Protein AF-A0AA48K8E7-F1 (afdb_monomer)

Solvent-accessible surface area (backbone atoms only — not comparable to full-atom values): 10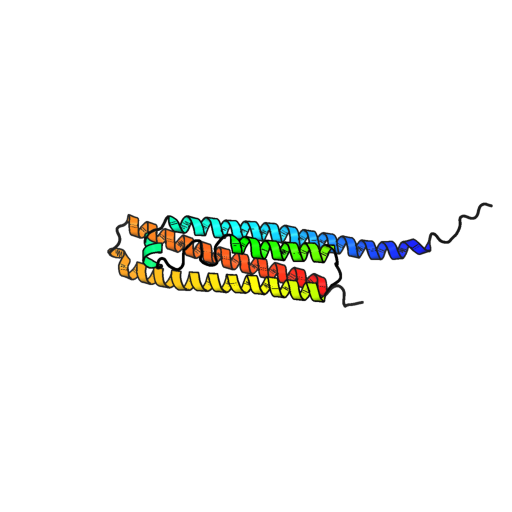452 Å² total; per-residue (Å²): 134,90,79,77,80,77,80,70,75,76,56,59,68,65,55,56,61,52,49,60,51,52,53,53,49,52,54,51,52,49,53,52,52,53,48,49,54,53,50,53,52,52,49,49,55,41,45,56,55,56,60,54,53,70,80,23,60,64,46,48,67,76,66,45,74,87,72,74,42,74,86,38,87,83,26,74,72,50,61,52,52,54,54,52,49,52,49,48,51,52,53,42,46,71,74,48,73,80,49,54,69,56,36,52,51,51,22,52,53,42,39,52,55,22,53,52,38,46,50,51,26,52,53,50,47,59,49,48,53,53,49,49,56,48,44,69,75,44,44,88,78,42,53,73,71,51,44,52,44,37,52,53,41,52,49,54,52,53,50,44,31,51,42,31,50,50,48,25,54,52,32,47,53,48,21,54,55,43,45,55,64,45,68,78,64,79,80,118

Organism: NCBI:txid2927979

Radius of gyration: 25.08 Å; Cα contacts (8 Å, |Δi|>4): 118; chains: 1; bounding box: 49×24×98 Å

Structure (mmCIF, N/CA/C/O backbone):
data_AF-A0AA48K8E7-F1
#
_entry.id   AF-A0AA48K8E7-F1
#
loop_
_atom_site.group_PDB
_atom_site.id
_atom_site.type_symbol
_atom_site.label_atom_id
_atom_site.label_alt_id
_atom_site.label_comp_id
_atom_site.label_asym_id
_atom_site.label_entity_id
_atom_site.label_seq_id
_atom_site.pdbx_PDB_ins_code
_atom_site.Cartn_x
_atom_site.Cartn_y
_atom_site.Cartn_z
_atom_site.occupancy
_atom_site.B_iso_or_equiv
_atom_site.auth_seq_id
_atom_site.auth_comp_id
_atom_site.auth_asym_id
_atom_site.auth_atom_id
_atom_site.pdbx_PDB_model_num
ATOM 1 N N . MET A 1 1 ? 21.424 12.145 -69.633 1.00 37.38 1 MET A N 1
ATOM 2 C CA . MET A 1 1 ? 20.831 11.331 -68.548 1.00 37.38 1 MET A CA 1
ATOM 3 C C . MET A 1 1 ? 21.213 11.952 -67.212 1.00 37.38 1 MET A C 1
ATOM 5 O O . MET A 1 1 ? 22.398 12.126 -66.971 1.00 37.38 1 MET A O 1
ATOM 9 N N . ARG A 1 2 ? 20.238 12.349 -66.384 1.00 42.34 2 ARG A N 1
ATOM 10 C CA . ARG A 1 2 ? 20.476 12.767 -64.991 1.00 42.34 2 ARG A CA 1
ATOM 11 C C . ARG A 1 2 ? 20.508 11.496 -64.132 1.00 42.34 2 ARG A C 1
ATOM 13 O O . ARG A 1 2 ? 19.484 10.835 -64.022 1.00 42.34 2 ARG A O 1
ATOM 20 N N . ILE A 1 3 ? 21.671 11.134 -63.593 1.00 50.34 3 ILE A N 1
ATOM 21 C CA . ILE A 1 3 ? 21.826 10.029 -62.635 1.00 50.34 3 ILE A CA 1
ATOM 22 C C . ILE A 1 3 ? 21.592 10.628 -61.248 1.00 50.34 3 ILE A C 1
ATOM 24 O O . ILE A 1 3 ? 22.333 11.518 -60.831 1.00 50.34 3 ILE A O 1
ATOM 28 N N . ALA A 1 4 ? 20.532 10.201 -60.564 1.00 49.53 4 ALA A N 1
ATOM 29 C CA . ALA A 1 4 ? 20.323 10.560 -59.167 1.00 49.53 4 ALA A CA 1
ATOM 30 C C . ALA A 1 4 ? 21.452 9.931 -58.323 1.00 49.53 4 ALA A C 1
ATOM 32 O O . ALA A 1 4 ? 21.764 8.755 -58.530 1.00 49.53 4 ALA A O 1
ATOM 33 N N . PRO A 1 5 ? 22.101 10.684 -57.418 1.00 44.91 5 PRO A N 1
ATOM 34 C CA . PRO A 1 5 ? 23.220 10.168 -56.645 1.00 44.91 5 PRO A CA 1
ATOM 35 C C . PRO A 1 5 ? 22.754 9.014 -55.745 1.00 44.91 5 PRO A C 1
ATOM 37 O O . PRO A 1 5 ? 21.740 9.099 -55.053 1.00 44.91 5 PRO A O 1
ATOM 40 N N . LEU A 1 6 ? 23.546 7.941 -55.753 1.00 45.53 6 LEU A N 1
ATOM 41 C CA . LEU A 1 6 ? 23.316 6.650 -55.102 1.00 45.53 6 LEU A CA 1
ATOM 42 C C . LEU A 1 6 ? 23.483 6.587 -53.551 1.00 45.53 6 LEU A C 1
ATOM 44 O O . LEU A 1 6 ? 23.221 5.512 -53.015 1.00 45.53 6 LEU A O 1
ATOM 48 N N . PRO A 1 7 ? 23.877 7.626 -52.766 1.00 45.44 7 PRO A N 1
ATOM 49 C CA . PRO A 1 7 ? 24.157 7.420 -51.341 1.00 45.44 7 PRO A CA 1
ATOM 50 C C . PRO A 1 7 ? 22.914 7.420 -50.428 1.00 45.44 7 PRO A C 1
ATOM 52 O O . PRO A 1 7 ? 23.057 7.210 -49.229 1.00 45.44 7 PRO A O 1
ATOM 55 N N . LEU A 1 8 ? 21.692 7.609 -50.947 1.00 48.56 8 LEU A N 1
ATOM 56 C CA . LEU A 1 8 ? 20.472 7.661 -50.119 1.00 48.56 8 LEU A CA 1
ATOM 57 C C . LEU A 1 8 ? 19.804 6.300 -49.838 1.00 48.56 8 LEU A C 1
ATOM 59 O O . LEU A 1 8 ? 18.969 6.216 -48.941 1.00 48.56 8 LEU A O 1
ATOM 63 N N . LEU A 1 9 ? 20.173 5.224 -50.541 1.00 46.03 9 LEU A N 1
ATOM 64 C CA . LEU A 1 9 ? 19.522 3.911 -50.373 1.00 46.03 9 LEU A CA 1
ATOM 65 C C . LEU A 1 9 ? 20.145 3.030 -49.274 1.00 46.03 9 LEU A C 1
ATOM 67 O O . LEU A 1 9 ? 19.544 2.035 -48.882 1.00 46.03 9 LEU A O 1
ATOM 71 N N . LEU A 1 10 ? 21.300 3.418 -48.720 1.00 43.75 10 LEU A N 1
ATOM 72 C CA . LEU A 1 10 ? 21.952 2.710 -47.606 1.00 43.75 10 LEU A CA 1
ATOM 73 C C . LEU A 1 10 ? 21.510 3.202 -46.212 1.00 43.75 10 LEU A C 1
ATOM 75 O O . LEU A 1 10 ? 21.869 2.591 -45.211 1.00 43.75 10 LEU A O 1
ATOM 79 N N . ALA A 1 11 ? 20.705 4.268 -46.126 1.00 50.12 11 ALA A N 1
ATOM 80 C CA . ALA A 1 11 ? 20.224 4.818 -44.852 1.00 50.12 11 ALA A CA 1
ATOM 81 C C . ALA A 1 11 ? 18.938 4.145 -44.319 1.00 50.12 11 ALA A C 1
ATOM 83 O O . ALA A 1 11 ? 18.609 4.281 -43.143 1.00 50.12 11 ALA A O 1
ATOM 84 N N . LEU A 1 12 ? 18.204 3.402 -45.155 1.00 43.69 12 LEU A N 1
ATOM 85 C CA . LEU A 1 12 ? 16.889 2.838 -44.812 1.00 43.69 12 LEU A CA 1
ATOM 86 C C . LEU A 1 12 ? 16.891 1.693 -43.767 1.00 43.69 12 LEU A C 1
ATOM 88 O O . LEU A 1 12 ? 15.965 1.672 -42.955 1.00 43.69 12 LEU A O 1
ATOM 92 N N . PRO A 1 13 ? 17.888 0.784 -43.689 1.00 45.41 13 PRO A N 1
ATOM 93 C CA . PRO A 1 13 ? 17.861 -0.304 -42.700 1.00 45.41 13 PRO A CA 1
ATOM 94 C C . PRO A 1 13 ? 18.169 0.156 -41.265 1.00 45.41 13 PRO A C 1
ATOM 96 O O . PRO A 1 13 ? 17.613 -0.373 -40.305 1.00 45.41 13 PRO A O 1
ATOM 99 N N . LEU A 1 14 ? 19.032 1.166 -41.101 1.00 42.88 14 LEU A N 1
ATOM 100 C CA . LEU A 1 14 ? 19.452 1.656 -39.780 1.00 42.88 14 LEU A CA 1
ATOM 101 C C . LEU A 1 14 ? 18.338 2.446 -39.074 1.00 42.88 14 LEU A C 1
ATOM 103 O O . LEU A 1 14 ? 18.201 2.373 -37.853 1.00 42.88 14 LEU A O 1
ATOM 107 N N . VAL A 1 15 ? 17.488 3.137 -39.841 1.00 49.00 15 VAL A N 1
ATOM 108 C CA . VAL A 1 15 ? 16.333 3.875 -39.303 1.00 49.00 15 VAL A CA 1
ATOM 109 C C . VAL A 1 15 ? 15.239 2.920 -38.801 1.00 49.00 15 VAL A C 1
ATOM 111 O O . VAL A 1 15 ? 14.588 3.209 -37.795 1.00 49.00 15 VAL A O 1
ATOM 114 N N . GLN A 1 16 ? 15.067 1.753 -39.434 1.00 47.78 16 GLN A N 1
ATOM 115 C CA . GLN A 1 16 ? 14.055 0.767 -39.029 1.00 47.78 16 GLN A CA 1
ATOM 116 C C . GLN A 1 16 ? 14.422 0.026 -37.730 1.00 47.78 16 GLN A C 1
ATOM 118 O O . GLN A 1 16 ? 13.538 -0.231 -36.911 1.00 47.78 16 GLN A O 1
ATOM 123 N N . CYS A 1 17 ? 15.710 -0.231 -37.474 1.00 49.31 17 CYS A N 1
ATOM 124 C CA . CYS A 1 17 ? 16.157 -0.802 -36.196 1.00 49.31 17 CYS A CA 1
ATOM 125 C C . CYS A 1 17 ? 15.980 0.173 -35.016 1.00 49.31 17 CYS A C 1
ATOM 127 O O . CYS A 1 17 ? 15.581 -0.248 -33.929 1.00 49.31 17 CYS A O 1
ATOM 129 N N . GLY A 1 18 ? 16.203 1.477 -35.228 1.00 52.78 18 GLY A N 1
ATOM 130 C CA . GLY A 1 18 ? 15.987 2.504 -34.199 1.00 52.78 18 GLY A CA 1
ATOM 131 C C 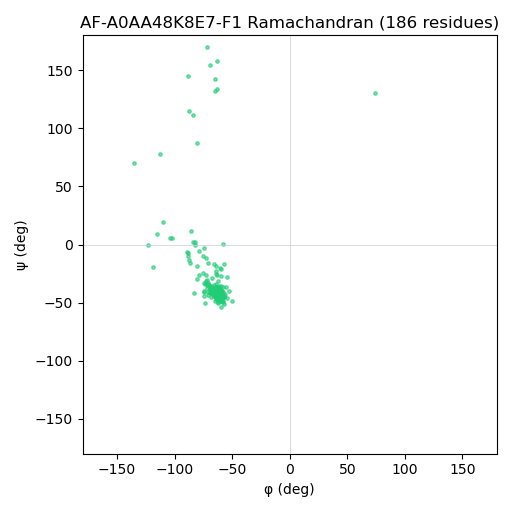. GLY A 1 18 ? 14.510 2.708 -33.834 1.00 52.78 18 GLY A C 1
ATOM 132 O O . GLY A 1 18 ? 14.179 2.871 -32.658 1.00 52.78 18 GLY A O 1
ATOM 133 N N . HIS A 1 19 ? 13.604 2.621 -34.816 1.00 60.88 19 HIS A N 1
ATOM 134 C CA . HIS A 1 19 ? 12.161 2.799 -34.602 1.00 60.88 19 HIS A CA 1
ATOM 135 C C . HIS A 1 19 ? 11.559 1.728 -33.678 1.00 60.88 19 HIS A C 1
ATOM 137 O O . HIS A 1 19 ? 10.808 2.052 -32.759 1.00 60.88 19 HIS A O 1
ATOM 143 N N . GLY A 1 20 ? 11.948 0.459 -33.854 1.00 63.66 20 GLY A N 1
ATOM 144 C CA . GLY A 1 20 ? 11.453 -0.633 -33.011 1.00 63.66 20 GLY A CA 1
ATOM 145 C C . GLY A 1 20 ? 11.928 -0.546 -31.556 1.00 63.66 20 GLY A C 1
ATOM 146 O O . GLY A 1 20 ? 11.244 -1.010 -30.645 1.00 63.66 20 GLY A O 1
ATOM 147 N N . VAL A 1 21 ? 13.099 0.043 -31.296 1.00 63.50 21 VAL A N 1
ATOM 148 C CA . VAL A 1 21 ? 13.579 0.295 -29.924 1.00 63.50 21 VAL A CA 1
ATOM 149 C C . VAL A 1 21 ? 12.821 1.467 -29.297 1.00 63.50 21 VAL A C 1
ATOM 151 O O . VAL A 1 21 ? 12.346 1.342 -28.169 1.00 63.50 21 VAL A O 1
ATOM 154 N N . ALA A 1 22 ? 12.626 2.557 -30.043 1.00 66.81 22 ALA A N 1
ATOM 155 C CA . ALA A 1 22 ? 11.895 3.731 -29.570 1.00 66.81 22 ALA A CA 1
ATOM 156 C C . ALA A 1 22 ? 10.432 3.415 -29.204 1.00 66.81 22 ALA A C 1
ATOM 158 O O . ALA A 1 22 ? 9.979 3.795 -28.126 1.00 66.81 22 ALA A O 1
ATOM 159 N N . GLU A 1 23 ? 9.708 2.661 -30.038 1.00 75.62 23 GLU A N 1
ATOM 160 C CA . GLU A 1 23 ? 8.311 2.279 -29.776 1.00 75.62 23 GLU A CA 1
ATOM 161 C C . GLU A 1 23 ? 8.177 1.363 -28.547 1.00 75.62 23 GLU A C 1
ATOM 163 O O . GLU A 1 23 ? 7.295 1.548 -27.705 1.00 75.62 23 GLU A O 1
ATOM 168 N N . ARG A 1 24 ? 9.093 0.396 -28.393 1.00 68.75 24 ARG A N 1
ATOM 169 C CA . ARG A 1 24 ? 9.124 -0.488 -27.215 1.00 68.75 24 ARG A CA 1
ATOM 170 C C . ARG A 1 24 ? 9.391 0.293 -25.930 1.00 68.75 24 ARG A C 1
ATOM 172 O O . ARG A 1 24 ? 8.739 0.024 -24.922 1.00 68.75 24 ARG A O 1
ATOM 179 N N . ASN A 1 25 ? 10.292 1.273 -25.976 1.00 66.56 25 ASN A N 1
ATOM 180 C CA . ASN A 1 25 ? 10.593 2.136 -24.835 1.00 66.56 25 ASN A CA 1
ATOM 181 C C . ASN A 1 25 ? 9.418 3.062 -24.503 1.00 66.56 25 ASN A C 1
ATOM 183 O O . ASN A 1 25 ? 9.075 3.204 -23.333 1.00 66.56 25 ASN A O 1
ATOM 187 N N . ALA A 1 26 ? 8.756 3.633 -25.513 1.00 74.12 26 ALA A N 1
ATOM 188 C CA . ALA A 1 26 ? 7.555 4.443 -25.321 1.00 74.12 26 ALA A CA 1
ATOM 189 C C . ALA A 1 26 ? 6.441 3.637 -24.633 1.00 74.12 26 ALA A C 1
ATOM 191 O O . ALA A 1 26 ? 5.895 4.075 -23.622 1.00 74.12 26 ALA A O 1
ATOM 192 N N . ARG A 1 27 ? 6.185 2.402 -25.090 1.00 77.75 27 ARG A N 1
ATOM 193 C CA . ARG A 1 27 ? 5.209 1.504 -24.454 1.00 77.75 27 ARG A CA 1
ATOM 194 C C . ARG A 1 27 ? 5.599 1.136 -23.018 1.00 77.75 27 ARG A C 1
ATOM 196 O O . ARG A 1 27 ? 4.729 1.079 -22.153 1.00 77.75 27 ARG A O 1
ATOM 203 N N . ALA A 1 28 ? 6.878 0.875 -22.754 1.00 69.75 28 ALA A N 1
ATOM 204 C CA . ALA A 1 28 ? 7.367 0.595 -21.404 1.00 69.75 28 ALA A CA 1
ATOM 205 C C . ALA A 1 28 ? 7.172 1.795 -20.462 1.00 69.75 28 ALA A C 1
ATOM 207 O O . ALA A 1 28 ? 6.696 1.630 -19.339 1.00 69.75 28 ALA A O 1
ATOM 208 N N . LEU A 1 29 ? 7.479 3.006 -20.935 1.00 73.12 29 LEU A N 1
ATOM 209 C CA . LEU A 1 29 ? 7.259 4.249 -20.196 1.00 73.12 29 LEU A CA 1
ATOM 210 C C . LEU A 1 29 ? 5.774 4.471 -19.891 1.00 73.12 29 LEU A C 1
ATOM 212 O O . LEU A 1 29 ? 5.434 4.818 -18.761 1.00 73.12 29 LEU A O 1
ATOM 216 N N . ASP A 1 30 ? 4.888 4.221 -20.853 1.00 83.50 30 ASP A N 1
ATOM 217 C CA . ASP A 1 30 ? 3.443 4.345 -20.643 1.00 83.50 30 ASP A CA 1
ATOM 218 C C . ASP A 1 30 ? 2.919 3.335 -19.619 1.00 83.50 30 ASP A C 1
ATOM 220 O O . ASP A 1 30 ? 2.147 3.704 -18.736 1.00 83.50 30 ASP A O 1
ATOM 224 N N . GLN A 1 31 ? 3.405 2.091 -19.642 1.00 76.25 31 GLN A N 1
ATOM 225 C CA . GLN A 1 31 ? 3.050 1.093 -18.627 1.00 76.25 31 GLN A CA 1
ATOM 226 C C . GLN A 1 31 ? 3.490 1.504 -17.214 1.00 76.25 31 GLN A C 1
ATOM 228 O O . GLN A 1 31 ? 2.746 1.283 -16.256 1.00 76.25 31 GLN A O 1
ATOM 233 N N . ILE A 1 32 ? 4.674 2.109 -17.069 1.00 71.88 32 ILE A N 1
ATOM 234 C CA . ILE A 1 32 ? 5.158 2.608 -15.772 1.00 71.88 32 ILE A CA 1
ATOM 235 C C . ILE A 1 32 ? 4.323 3.816 -15.316 1.00 71.88 32 ILE A C 1
ATOM 237 O O . ILE A 1 32 ? 3.980 3.901 -14.139 1.00 71.88 32 ILE A O 1
ATOM 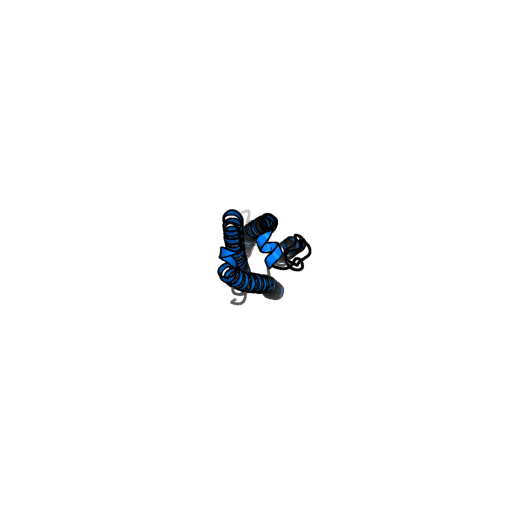241 N N . ARG A 1 33 ? 3.922 4.712 -16.229 1.00 79.81 33 ARG A N 1
ATOM 242 C CA . ARG A 1 33 ? 3.027 5.846 -15.919 1.00 79.81 33 ARG A CA 1
ATOM 243 C C . ARG A 1 33 ? 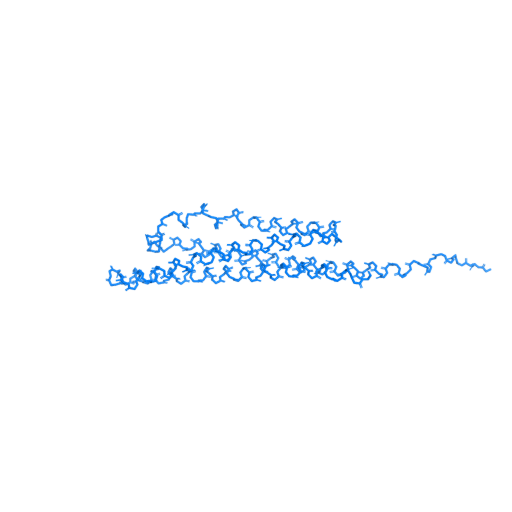1.646 5.390 -15.453 1.00 79.81 33 ARG A C 1
ATOM 245 O O . ARG A 1 33 ? 1.165 5.885 -14.438 1.00 79.81 33 ARG A O 1
ATOM 252 N N . THR A 1 34 ? 1.023 4.439 -16.153 1.00 83.12 34 THR A N 1
ATOM 253 C CA . THR A 1 34 ? -0.259 3.849 -15.731 1.00 83.12 34 THR A CA 1
ATOM 254 C C . THR A 1 34 ? -0.139 3.244 -14.336 1.00 83.12 34 THR A C 1
ATOM 256 O O . THR A 1 34 ? -0.974 3.499 -13.474 1.00 83.12 34 THR A O 1
ATOM 259 N N . LEU A 1 35 ? 0.944 2.510 -14.078 1.00 72.44 35 LEU A N 1
ATOM 260 C CA . LEU A 1 35 ? 1.166 1.874 -12.787 1.00 72.44 35 LEU A CA 1
ATOM 261 C C . LEU A 1 35 ? 1.427 2.877 -11.659 1.00 72.44 35 LEU A C 1
ATOM 263 O O . LEU A 1 35 ? 0.963 2.664 -10.544 1.00 72.44 35 LEU A O 1
ATOM 267 N N . ARG A 1 36 ? 2.114 3.991 -11.940 1.00 79.44 36 ARG A N 1
ATOM 268 C CA . ARG A 1 36 ? 2.232 5.106 -10.993 1.00 79.44 36 ARG A CA 1
ATOM 269 C C . ARG A 1 36 ? 0.851 5.635 -10.606 1.00 79.44 36 ARG A C 1
ATOM 271 O O . ARG A 1 36 ? 0.573 5.771 -9.422 1.00 79.44 36 ARG A O 1
ATOM 278 N N . ALA A 1 37 ? -0.020 5.895 -11.582 1.00 79.69 37 ALA A N 1
ATOM 279 C CA . ALA A 1 37 ? -1.372 6.383 -11.309 1.00 79.69 37 ALA A CA 1
ATOM 280 C C . ALA A 1 37 ? -2.188 5.385 -10.462 1.00 79.69 37 ALA A C 1
ATOM 282 O O . ALA A 1 37 ? -2.858 5.781 -9.511 1.00 79.69 37 ALA A O 1
ATOM 283 N N . GLU A 1 38 ? -2.083 4.089 -10.763 1.00 80.00 38 GLU A N 1
ATOM 284 C CA . GLU A 1 38 ? -2.719 3.015 -9.992 1.00 80.00 38 GLU A CA 1
ATOM 285 C C . GLU A 1 38 ? -2.194 2.911 -8.551 1.00 80.00 38 GLU A C 1
ATOM 287 O O . GLU A 1 38 ? -2.978 2.733 -7.615 1.00 80.00 38 GLU A O 1
ATOM 292 N N . LEU A 1 39 ? -0.874 3.014 -8.362 1.00 73.50 39 LEU A N 1
ATOM 293 C CA . LEU A 1 39 ? -0.242 3.005 -7.042 1.00 73.50 39 LEU A CA 1
ATOM 294 C C . LEU A 1 39 ? -0.647 4.240 -6.234 1.00 73.50 39 LEU A C 1
ATOM 296 O O . LEU A 1 39 ? -1.002 4.103 -5.066 1.00 73.50 39 LEU A O 1
ATOM 300 N N . HIS A 1 40 ? -0.663 5.420 -6.854 1.00 77.88 40 HIS A N 1
ATOM 301 C CA . HIS A 1 40 ? -1.095 6.663 -6.214 1.00 77.88 40 HIS A CA 1
ATOM 302 C C . HIS A 1 40 ? -2.551 6.595 -5.742 1.00 77.88 40 HIS A C 1
ATOM 304 O O . HIS A 1 40 ? -2.845 6.939 -4.599 1.00 77.88 40 HIS A O 1
ATOM 310 N N . ALA A 1 41 ? -3.454 6.082 -6.585 1.00 79.19 41 ALA A N 1
ATOM 311 C CA . ALA A 1 41 ? -4.854 5.874 -6.215 1.00 79.19 41 ALA A CA 1
ATOM 312 C C . ALA A 1 41 ? -4.993 4.899 -5.032 1.00 79.19 41 ALA A C 1
ATOM 314 O O . ALA A 1 41 ? -5.632 5.225 -4.039 1.00 79.19 41 ALA A O 1
ATOM 315 N N . THR A 1 42 ? -4.313 3.748 -5.093 1.00 72.25 42 THR A N 1
ATOM 316 C CA . THR A 1 42 ? -4.348 2.734 -4.021 1.00 72.25 42 THR A CA 1
ATOM 317 C C . THR A 1 42 ? -3.812 3.286 -2.692 1.00 72.25 42 THR A C 1
ATOM 319 O O . THR A 1 42 ? -4.326 2.969 -1.623 1.00 72.25 42 THR A O 1
ATOM 322 N N . ASN A 1 43 ? -2.776 4.126 -2.746 1.00 69.81 43 ASN A N 1
ATOM 323 C CA . ASN A 1 43 ? -2.184 4.757 -1.568 1.00 69.81 43 ASN A CA 1
ATOM 324 C C . ASN A 1 43 ? -3.099 5.821 -0.946 1.00 69.81 43 ASN A C 1
ATOM 326 O O . ASN A 1 43 ? -3.218 5.896 0.275 1.00 69.81 43 ASN A O 1
ATOM 330 N N . ARG A 1 44 ? -3.763 6.631 -1.781 1.00 75.56 44 ARG A N 1
ATOM 331 C CA . ARG A 1 44 ? -4.780 7.581 -1.317 1.00 75.56 44 ARG A CA 1
ATOM 332 C C . ARG A 1 44 ? -5.922 6.848 -0.620 1.00 75.56 44 ARG A C 1
ATOM 334 O O . ARG A 1 44 ? -6.251 7.212 0.499 1.00 75.56 44 ARG A O 1
ATOM 341 N N . ASP A 1 45 ? -6.426 5.769 -1.215 1.00 76.19 45 ASP A N 1
ATOM 342 C CA . ASP A 1 45 ? -7.472 4.943 -0.605 1.00 76.19 45 ASP A CA 1
ATOM 343 C C . ASP A 1 45 ? -7.037 4.371 0.758 1.00 76.19 45 ASP A C 1
ATOM 345 O O . ASP A 1 45 ? -7.834 4.330 1.696 1.00 76.19 45 ASP A O 1
ATOM 349 N N . ALA A 1 46 ? -5.774 3.943 0.894 1.00 67.38 46 ALA A N 1
ATOM 350 C CA . ALA A 1 46 ? -5.222 3.473 2.168 1.00 67.38 46 ALA A CA 1
ATOM 351 C C . ALA A 1 46 ? -5.196 4.589 3.225 1.00 67.38 46 ALA A C 1
ATOM 353 O O . ALA A 1 46 ? -5.560 4.363 4.380 1.00 67.38 46 ALA A O 1
ATOM 354 N N . PHE A 1 47 ? -4.769 5.789 2.824 1.00 69.81 47 PHE A N 1
ATOM 355 C CA . PHE A 1 47 ? -4.666 6.950 3.702 1.00 69.81 47 PHE A CA 1
ATOM 356 C C . PHE A 1 47 ? -6.037 7.468 4.137 1.00 69.81 47 PHE A C 1
ATOM 358 O O . PHE A 1 47 ? -6.238 7.679 5.328 1.00 69.81 47 PHE A O 1
ATOM 365 N N . ASP A 1 48 ? -6.993 7.590 3.214 1.00 75.00 48 ASP A N 1
ATOM 366 C CA . ASP A 1 48 ? -8.355 8.049 3.508 1.00 75.00 48 ASP A CA 1
ATOM 367 C C . ASP A 1 48 ? -9.040 7.116 4.528 1.00 75.00 48 ASP A C 1
ATOM 369 O O . ASP A 1 48 ? -9.669 7.562 5.492 1.00 75.00 48 ASP A O 1
ATOM 373 N N . ARG A 1 49 ? -8.845 5.797 4.395 1.00 72.38 49 ARG A N 1
ATOM 374 C CA . ARG A 1 49 ? -9.333 4.816 5.383 1.00 72.38 49 ARG A CA 1
ATOM 375 C C . ARG A 1 49 ? -8.619 4.937 6.724 1.00 72.38 49 ARG A C 1
ATOM 377 O O . ARG A 1 49 ? -9.259 4.842 7.768 1.00 72.38 49 ARG A O 1
ATOM 384 N N . PHE A 1 50 ? -7.309 5.173 6.709 1.00 68.81 50 PHE A N 1
ATOM 385 C CA . PHE A 1 50 ? -6.544 5.396 7.931 1.00 68.81 50 PHE A CA 1
ATOM 386 C C . PHE A 1 50 ? -6.986 6.674 8.655 1.00 68.81 50 PHE A C 1
ATOM 388 O O . PHE A 1 50 ? -7.108 6.667 9.876 1.00 68.81 50 PHE A O 1
ATOM 395 N N . THR A 1 51 ? -7.293 7.757 7.938 1.00 68.62 51 THR A N 1
ATOM 396 C CA . THR A 1 51 ? -7.834 8.976 8.556 1.00 68.62 51 THR A CA 1
ATOM 397 C C . THR A 1 51 ? -9.201 8.740 9.192 1.00 68.62 51 THR A C 1
ATOM 399 O O . THR A 1 51 ? -9.452 9.263 10.275 1.00 68.62 51 THR A O 1
ATOM 402 N N . ASN A 1 52 ? -10.028 7.868 8.607 1.00 69.88 52 ASN A N 1
ATOM 403 C CA . ASN A 1 52 ? -11.324 7.486 9.176 1.00 69.88 52 ASN A CA 1
ATOM 404 C C . ASN A 1 52 ? -11.194 6.611 10.439 1.00 69.88 52 ASN A C 1
ATOM 406 O O . ASN A 1 52 ? -12.143 6.520 11.214 1.00 69.88 52 ASN A O 1
ATOM 410 N N . LEU A 1 53 ? -10.024 6.013 10.728 1.00 69.81 53 LEU A N 1
ATOM 411 C CA . LEU A 1 53 ? -9.805 5.318 12.010 1.00 69.81 53 LEU A CA 1
ATOM 412 C C . LEU A 1 53 ? -9.947 6.255 13.221 1.00 69.81 53 LEU A C 1
ATOM 414 O O . LEU A 1 53 ? -10.166 5.785 14.340 1.00 69.81 53 LEU A O 1
ATOM 418 N N . GLN A 1 54 ? -9.829 7.573 13.020 1.00 68.44 54 GLN A N 1
ATOM 419 C CA . GLN A 1 54 ? -10.025 8.563 14.079 1.00 68.44 54 GLN A CA 1
ATOM 420 C C . GLN A 1 54 ? -11.459 8.576 14.629 1.00 68.44 54 GLN A C 1
ATOM 422 O O . GLN A 1 54 ? -11.641 8.944 15.792 1.00 68.44 54 GLN A O 1
ATOM 427 N N . ASP A 1 55 ? -12.437 8.100 13.851 1.00 77.50 55 ASP A N 1
ATOM 428 C CA . ASP A 1 55 ? -13.858 8.065 14.216 1.00 77.50 55 ASP A CA 1
ATOM 429 C C . ASP A 1 55 ? -14.222 6.901 15.160 1.00 77.50 55 ASP A C 1
ATOM 431 O O . ASP A 1 55 ? -15.345 6.837 15.666 1.00 77.50 55 ASP A O 1
ATOM 435 N N . TYR A 1 56 ? -13.272 6.002 15.451 1.00 80.38 56 TYR A N 1
ATOM 436 C CA . TYR A 1 56 ? -13.464 4.831 16.317 1.00 80.38 56 TYR A CA 1
ATOM 437 C C . TYR A 1 56 ? -12.640 4.964 17.614 1.00 80.38 56 TYR A C 1
ATOM 439 O O . TYR A 1 56 ? -11.564 4.363 17.754 1.00 80.38 56 TYR A O 1
ATOM 447 N N . PRO A 1 57 ? -13.102 5.763 18.597 1.00 78.06 57 PRO A N 1
ATOM 448 C CA . PRO A 1 57 ? -12.346 6.047 19.818 1.00 78.06 57 PRO A CA 1
ATOM 449 C C . PRO A 1 57 ? -12.086 4.798 20.671 1.00 78.06 57 PRO A C 1
ATOM 451 O O . PRO A 1 57 ? -11.093 4.752 21.400 1.00 78.06 57 PRO A O 1
ATOM 454 N N . GLU A 1 58 ? -12.938 3.776 20.572 1.00 78.12 58 GLU A N 1
ATOM 455 C CA . GLU A 1 58 ? -12.762 2.491 21.247 1.00 78.12 58 GLU A CA 1
ATOM 456 C C . GLU A 1 58 ? -11.517 1.748 20.749 1.00 78.12 58 GLU A C 1
ATOM 458 O O . GLU A 1 58 ? -10.734 1.261 21.568 1.00 78.12 58 GLU A O 1
ATOM 463 N N . ILE A 1 59 ? -11.280 1.751 19.430 1.00 72.06 59 ILE A N 1
ATOM 464 C CA . ILE A 1 59 ? -10.057 1.203 18.839 1.00 72.06 59 ILE A CA 1
ATOM 465 C C . ILE A 1 59 ? -8.861 1.994 19.343 1.00 72.06 59 ILE A C 1
ATOM 467 O O . ILE A 1 59 ? -7.937 1.385 1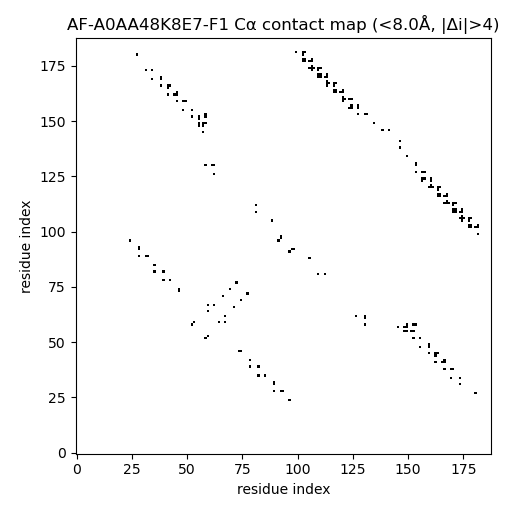9.858 1.00 72.06 59 ILE A O 1
ATOM 471 N N . ARG A 1 60 ? -8.882 3.335 19.289 1.00 71.38 60 ARG A N 1
ATOM 472 C CA . ARG A 1 60 ? -7.755 4.173 19.753 1.00 71.38 60 ARG A CA 1
ATOM 473 C C . ARG A 1 60 ? -7.393 3.929 21.216 1.00 71.38 60 ARG A C 1
ATOM 475 O O . ARG A 1 60 ? -6.211 3.873 21.552 1.00 71.38 60 ARG A O 1
ATOM 482 N N . ARG A 1 61 ? -8.399 3.778 22.083 1.00 72.00 61 ARG A N 1
ATOM 483 C CA . ARG A 1 61 ? -8.194 3.486 23.508 1.00 72.00 61 ARG A CA 1
ATOM 484 C C . ARG A 1 61 ? -7.535 2.119 23.706 1.00 72.00 61 ARG A C 1
ATOM 486 O O . ARG A 1 61 ? -6.642 2.010 24.538 1.00 72.00 61 ARG A O 1
ATOM 493 N N . ALA A 1 62 ? -7.938 1.115 22.931 1.00 67.31 62 ALA A N 1
ATOM 494 C CA . ALA A 1 62 ? -7.359 -0.225 22.985 1.00 67.31 62 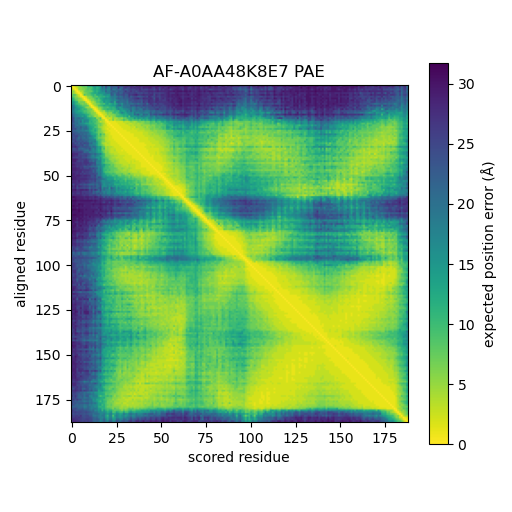ALA A CA 1
ATOM 495 C C . ALA A 1 62 ? -6.006 -0.343 22.238 1.00 67.31 62 ALA A C 1
ATOM 497 O O . ALA A 1 62 ? -5.174 -1.168 22.603 1.00 67.31 62 ALA A O 1
ATOM 498 N N . PHE A 1 63 ? -5.751 0.502 21.229 1.00 63.53 63 PHE A N 1
ATOM 499 C CA . PHE A 1 63 ? -4.527 0.522 20.410 1.00 63.53 63 PHE A CA 1
ATOM 500 C C . PHE A 1 63 ? -3.311 1.127 21.126 1.00 63.53 63 PHE A C 1
ATOM 502 O O . PHE A 1 63 ? -2.176 0.847 20.737 1.00 63.53 63 PHE A O 1
ATOM 509 N N . GLY A 1 64 ? -3.534 1.987 22.125 1.00 56.81 64 GLY A N 1
ATOM 510 C CA . GLY A 1 64 ? -2.500 2.868 22.669 1.00 56.81 64 GLY A CA 1
ATOM 511 C C . GLY A 1 64 ? -2.187 4.023 21.708 1.00 56.81 64 GLY A C 1
ATOM 512 O O . GLY A 1 64 ? -1.966 3.836 20.510 1.00 56.81 64 GLY A O 1
ATOM 513 N N . THR A 1 65 ? -2.178 5.249 22.230 1.00 50.91 65 THR A N 1
ATOM 514 C CA . THR A 1 65 ? -2.091 6.504 21.459 1.00 50.91 65 THR A CA 1
ATOM 515 C C . THR A 1 65 ? -0.832 6.650 20.600 1.00 50.91 65 THR A C 1
ATOM 517 O O . THR A 1 65 ? -0.860 7.387 19.625 1.00 50.91 65 THR A O 1
ATOM 520 N N . GLU A 1 66 ? 0.246 5.928 20.902 1.00 45.78 66 GLU A N 1
ATOM 521 C CA . GLU A 1 66 ? 1.570 6.147 20.297 1.00 45.78 66 GLU A CA 1
ATOM 522 C C . GLU A 1 66 ? 1.730 5.642 18.854 1.00 45.78 66 GLU A C 1
ATOM 524 O O . GLU A 1 66 ? 2.751 5.910 18.229 1.00 45.78 66 GLU A O 1
ATOM 529 N N . SER A 1 67 ? 0.773 4.884 18.306 1.00 48.88 67 SER A N 1
ATOM 530 C CA . SER A 1 67 ? 0.996 4.172 17.035 1.00 48.88 67 SER A CA 1
ATOM 531 C C . SER A 1 67 ? 0.015 4.463 15.901 1.00 48.88 67 SER A C 1
ATOM 533 O O . SER A 1 67 ? 0.171 3.919 14.809 1.00 48.88 67 SER A O 1
ATOM 535 N N . LEU A 1 68 ? -0.964 5.331 16.157 1.00 48.97 68 LEU A N 1
ATOM 536 C CA . LEU A 1 68 ? -1.905 5.850 15.161 1.00 48.97 68 LEU A CA 1
ATOM 537 C C . LEU A 1 68 ? -1.741 7.361 14.948 1.00 48.97 68 LEU A C 1
ATOM 539 O O . LEU A 1 68 ? -2.574 7.981 14.291 1.00 48.97 68 LEU A O 1
ATOM 543 N N . ASP A 1 69 ? -0.693 7.965 15.516 1.00 48.62 69 ASP A N 1
ATOM 544 C CA . ASP A 1 69 ? -0.456 9.391 15.341 1.00 48.62 69 ASP A CA 1
ATOM 545 C C . ASP A 1 69 ? -0.153 9.697 13.863 1.00 48.62 69 ASP A C 1
ATOM 547 O O . ASP A 1 69 ? 0.561 8.935 13.204 1.00 48.62 69 ASP A O 1
ATOM 551 N N . PRO A 1 70 ? -0.621 10.828 13.315 1.00 41.66 70 PRO A N 1
ATOM 552 C CA . PRO A 1 70 ? -0.318 11.232 11.938 1.00 41.66 70 PRO A CA 1
ATOM 553 C C . PRO A 1 70 ? 1.189 11.354 11.630 1.00 41.66 70 PRO A C 1
ATOM 555 O O . PRO A 1 70 ? 1.576 11.396 10.464 1.00 41.66 70 PRO A O 1
ATOM 558 N N . GLY A 1 71 ? 2.034 11.425 12.670 1.00 39.81 71 GLY A N 1
ATOM 559 C CA . GLY A 1 71 ? 3.499 11.434 12.588 1.00 39.81 71 GLY A CA 1
ATOM 560 C C . GLY A 1 71 ? 4.167 10.050 12.598 1.00 39.81 71 GLY A C 1
ATOM 561 O O . GLY A 1 71 ? 5.373 9.958 12.374 1.00 39.81 71 GLY A O 1
ATOM 562 N N . THR A 1 72 ? 3.416 8.967 12.830 1.00 52.81 72 THR A N 1
ATOM 563 C CA . THR A 1 72 ? 3.895 7.591 12.604 1.00 52.81 72 THR A CA 1
ATOM 564 C C . THR A 1 72 ? 4.034 7.362 11.082 1.00 52.81 72 THR A C 1
ATOM 566 O O . THR A 1 72 ? 3.344 8.026 10.311 1.00 52.81 72 THR A O 1
ATOM 569 N N . PRO A 1 73 ? 4.897 6.447 10.592 1.00 49.62 73 PRO A N 1
ATOM 570 C CA . PRO A 1 73 ? 5.344 6.363 9.187 1.00 49.62 73 PRO A CA 1
ATOM 571 C C . PRO A 1 73 ? 4.282 6.197 8.081 1.00 49.62 73 PRO A C 1
ATOM 573 O O . PRO A 1 73 ? 4.639 6.100 6.913 1.00 49.62 73 PRO A O 1
ATOM 576 N N . LEU A 1 74 ? 2.998 6.143 8.429 1.00 52.06 74 LEU A N 1
ATOM 577 C CA . LEU A 1 74 ? 1.852 6.112 7.520 1.00 52.06 74 LEU A CA 1
ATOM 578 C C . LEU A 1 74 ? 1.419 7.522 7.052 1.00 52.06 74 LEU A C 1
ATOM 580 O O . LEU A 1 74 ? 0.435 7.652 6.329 1.00 52.06 74 LEU A O 1
ATOM 584 N N . GLY A 1 75 ? 2.131 8.577 7.466 1.00 50.19 75 GLY A N 1
ATOM 585 C CA . GLY A 1 75 ? 1.844 9.967 7.109 1.00 50.19 75 GLY A CA 1
ATOM 586 C C . GLY A 1 75 ? 2.153 10.360 5.646 1.00 50.19 75 GLY A C 1
ATOM 587 O O . GLY A 1 75 ? 2.835 9.631 4.918 1.00 50.19 75 GLY A O 1
ATOM 588 N N . PRO A 1 76 ? 1.708 11.559 5.212 1.00 50.88 76 PRO A N 1
ATOM 589 C CA . PRO A 1 76 ? 1.807 12.054 3.828 1.00 50.88 76 PRO A CA 1
ATOM 590 C C . PRO A 1 76 ? 3.232 12.053 3.238 1.00 50.88 76 PRO A C 1
ATOM 592 O O . PRO A 1 76 ? 3.402 11.842 2.039 1.00 50.88 76 PRO A O 1
ATOM 595 N N . HIS A 1 77 ? 4.269 12.173 4.072 1.00 52.47 77 HIS A N 1
ATOM 596 C CA . HIS A 1 77 ? 5.677 12.113 3.650 1.00 52.47 77 HIS A CA 1
ATOM 597 C C . HIS A 1 77 ? 6.078 10.786 2.979 1.00 52.47 77 HIS A C 1
ATOM 599 O O . HIS A 1 77 ? 6.990 10.750 2.149 1.00 52.47 77 HIS A O 1
ATOM 605 N N . PHE A 1 78 ? 5.401 9.680 3.301 1.00 56.00 78 PHE A N 1
ATOM 606 C CA . PHE A 1 78 ? 5.697 8.392 2.674 1.00 56.00 78 PHE A CA 1
ATOM 607 C C . PHE A 1 78 ? 5.055 8.264 1.286 1.00 56.00 78 PHE A C 1
ATOM 609 O O . PHE A 1 78 ? 5.635 7.622 0.407 1.00 56.00 78 PHE A O 1
ATOM 616 N N . GLN A 1 79 ? 3.912 8.930 1.051 1.00 57.72 79 GLN A N 1
ATOM 617 C CA . GLN A 1 79 ? 3.296 9.009 -0.280 1.00 57.72 79 GLN A CA 1
ATOM 618 C C . GLN A 1 79 ? 4.233 9.703 -1.269 1.00 57.72 79 GLN A C 1
ATOM 620 O O . GLN A 1 79 ? 4.458 9.209 -2.372 1.00 57.72 79 GLN A O 1
ATOM 625 N N . GLU A 1 80 ? 4.853 10.796 -0.829 1.00 61.12 80 GLU A N 1
ATOM 626 C CA . GLU A 1 80 ? 5.818 11.553 -1.623 1.00 61.12 80 GLU A CA 1
ATOM 627 C C . GLU A 1 80 ? 7.057 10.715 -1.977 1.00 61.12 80 GLU A C 1
ATOM 629 O O . GLU A 1 80 ? 7.615 10.866 -3.060 1.00 61.12 80 GLU A O 1
ATOM 634 N N . SER A 1 81 ? 7.456 9.780 -1.110 1.00 65.31 81 SER A N 1
ATOM 635 C CA . SER A 1 81 ? 8.702 9.020 -1.254 1.00 65.31 81 SER A CA 1
ATOM 636 C C . SER A 1 81 ? 8.673 7.995 -2.400 1.00 65.31 81 SER A C 1
ATOM 638 O O . SER A 1 81 ? 9.644 7.905 -3.157 1.00 65.31 81 SER A O 1
ATOM 640 N N . LEU A 1 82 ? 7.580 7.232 -2.573 1.00 66.88 82 LEU A N 1
ATOM 641 C CA . LEU A 1 82 ? 7.482 6.290 -3.702 1.00 66.88 82 LEU A CA 1
ATOM 642 C C . LEU A 1 82 ? 7.228 7.026 -5.020 1.00 66.88 82 LEU A C 1
ATOM 644 O O . LEU A 1 82 ? 7.830 6.682 -6.035 1.00 66.88 82 LEU A O 1
ATOM 648 N N . ASP A 1 83 ? 6.379 8.051 -5.009 1.00 72.25 83 ASP A N 1
ATOM 649 C CA . ASP A 1 83 ? 6.077 8.829 -6.210 1.00 72.25 83 ASP A CA 1
ATOM 650 C C . ASP A 1 83 ? 7.322 9.533 -6.756 1.00 72.25 83 ASP A C 1
ATOM 652 O O . ASP A 1 83 ? 7.607 9.447 -7.952 1.00 72.25 83 ASP A O 1
ATOM 656 N N . GLN A 1 84 ? 8.126 10.144 -5.881 1.00 73.38 84 GLN A N 1
ATOM 657 C CA . GLN A 1 84 ? 9.413 10.735 -6.255 1.00 73.38 84 GLN A CA 1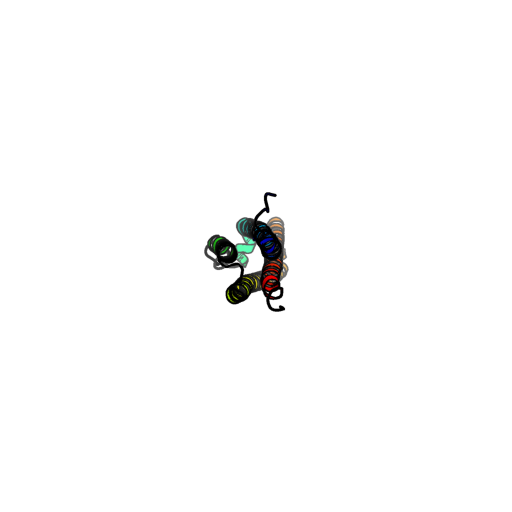
ATOM 658 C C . GLN A 1 84 ? 10.392 9.688 -6.794 1.00 73.38 84 GLN A C 1
ATOM 660 O O . GLN A 1 84 ? 11.121 9.964 -7.749 1.00 73.38 84 GLN A O 1
ATOM 665 N N . MET A 1 85 ? 10.407 8.480 -6.219 1.00 73.19 85 MET A N 1
ATOM 666 C CA . MET A 1 85 ? 11.228 7.381 -6.724 1.00 73.19 85 MET A CA 1
ATOM 667 C C . MET A 1 85 ? 10.786 6.943 -8.123 1.00 73.19 85 MET A C 1
ATOM 669 O O . MET A 1 85 ? 11.628 6.822 -9.012 1.00 73.19 85 MET A O 1
ATOM 673 N N . LEU A 1 86 ? 9.489 6.721 -8.347 1.00 74.12 86 LEU A N 1
ATOM 674 C CA . LEU A 1 86 ? 8.963 6.341 -9.659 1.00 74.12 86 LEU A CA 1
ATOM 675 C C . LEU A 1 86 ? 9.197 7.450 -10.691 1.00 74.12 86 LEU A C 1
ATOM 677 O O . LEU A 1 86 ? 9.560 7.157 -11.829 1.00 74.12 86 LEU A O 1
ATOM 681 N N . ASP A 1 87 ? 9.090 8.716 -10.288 1.00 81.69 87 ASP A N 1
ATOM 682 C CA . ASP A 1 87 ? 9.421 9.860 -11.137 1.00 81.69 87 ASP A CA 1
ATOM 683 C C . ASP A 1 87 ? 10.912 9.927 -11.473 1.00 81.69 87 ASP A C 1
ATOM 685 O O . ASP A 1 87 ? 11.273 10.245 -12.609 1.00 81.69 87 ASP A O 1
ATOM 689 N N . LEU A 1 88 ? 11.795 9.587 -10.530 1.00 75.50 88 LEU A N 1
ATOM 690 C CA . LEU A 1 88 ? 13.225 9.460 -10.798 1.00 75.50 88 LEU A CA 1
ATOM 691 C C . LEU A 1 88 ? 13.496 8.341 -11.810 1.00 75.50 88 LEU A C 1
ATOM 693 O O . LEU A 1 88 ? 14.275 8.543 -12.740 1.00 75.50 88 LEU A O 1
ATOM 697 N N . VAL A 1 89 ? 12.827 7.194 -11.662 1.00 72.69 89 VAL A N 1
ATOM 698 C CA . VAL A 1 89 ? 12.919 6.062 -12.596 1.00 72.69 89 VAL A CA 1
ATOM 699 C C . VAL A 1 89 ? 12.440 6.457 -13.988 1.00 72.69 89 VAL A C 1
ATOM 701 O O . VAL A 1 89 ? 13.151 6.209 -14.957 1.00 72.69 89 VAL A O 1
ATOM 704 N N . LEU A 1 90 ? 11.298 7.139 -14.096 1.00 75.88 90 LEU A N 1
ATOM 705 C CA . LEU A 1 90 ? 10.765 7.643 -15.364 1.00 75.88 90 LEU A CA 1
ATOM 706 C C . LEU A 1 90 ? 11.708 8.656 -16.027 1.00 75.88 90 LEU A C 1
ATOM 708 O O . LEU A 1 90 ? 11.972 8.551 -17.225 1.00 75.88 90 LEU A O 1
ATOM 712 N N . LYS A 1 91 ? 12.243 9.618 -15.261 1.00 78.88 91 LYS A N 1
ATOM 713 C CA . LYS A 1 91 ? 13.208 10.612 -15.763 1.00 78.88 91 LYS A CA 1
ATOM 714 C C . LYS A 1 91 ? 14.481 9.947 -16.276 1.00 78.88 91 LYS A C 1
ATOM 716 O O . LYS A 1 91 ? 14.965 10.300 -17.348 1.00 78.88 91 LYS A O 1
ATOM 721 N N . LYS A 1 92 ? 15.011 8.981 -15.526 1.00 74.06 92 LYS A N 1
ATOM 722 C CA . LYS A 1 92 ? 16.232 8.259 -15.891 1.00 74.06 92 LYS A CA 1
ATOM 723 C C . LYS A 1 92 ? 16.031 7.341 -17.090 1.00 74.06 92 LYS A C 1
ATOM 725 O O . LYS A 1 92 ? 16.849 7.387 -17.993 1.00 74.06 92 LYS A O 1
ATOM 730 N N . LEU A 1 93 ? 14.915 6.620 -17.170 1.00 68.12 93 LEU A N 1
ATOM 731 C CA . LEU A 1 93 ? 14.543 5.839 -18.354 1.00 68.12 93 LEU A CA 1
ATOM 732 C C . LEU A 1 93 ? 14.397 6.697 -19.618 1.00 68.12 93 LEU A C 1
ATOM 734 O O . LEU A 1 93 ? 14.719 6.239 -20.709 1.00 68.12 93 LEU A O 1
ATOM 738 N N . ALA A 1 94 ? 13.894 7.927 -19.485 1.00 72.25 94 ALA A N 1
ATOM 739 C CA . ALA A 1 94 ? 13.774 8.845 -20.614 1.00 72.25 94 ALA A CA 1
ATOM 740 C C . ALA A 1 94 ? 15.137 9.387 -21.084 1.00 72.25 94 ALA A C 1
ATOM 742 O O . ALA A 1 94 ? 15.319 9.605 -22.279 1.00 72.25 94 ALA A O 1
ATOM 743 N N . ALA A 1 95 ? 16.073 9.615 -20.156 1.00 75.00 95 ALA A N 1
ATOM 744 C CA . ALA A 1 95 ? 17.398 10.160 -20.454 1.00 75.00 95 ALA A CA 1
ATOM 745 C C . ALA A 1 95 ? 18.400 9.091 -20.915 1.00 75.00 95 ALA A C 1
ATOM 747 O O . ALA A 1 95 ? 19.184 9.320 -21.831 1.00 75.00 95 ALA A O 1
ATOM 748 N N . GLU A 1 96 ? 18.377 7.931 -20.266 1.00 73.19 96 GLU A N 1
ATOM 749 C CA . GLU A 1 96 ? 19.362 6.860 -20.396 1.00 73.19 96 GLU A CA 1
ATOM 750 C C . GLU A 1 96 ? 18.608 5.524 -20.512 1.00 73.19 96 GLU A C 1
ATOM 752 O O . GLU A 1 96 ? 18.600 4.715 -19.579 1.00 73.19 96 GLU A O 1
ATOM 757 N N . PRO A 1 97 ? 17.914 5.284 -21.642 1.00 63.47 97 PRO A N 1
ATOM 758 C CA . PRO A 1 97 ? 17.008 4.150 -21.776 1.00 63.47 97 PRO A CA 1
ATOM 759 C C . PRO A 1 97 ? 17.711 2.798 -21.685 1.00 63.47 97 PRO A C 1
ATOM 761 O O . PRO A 1 97 ? 17.014 1.816 -21.453 1.00 63.47 97 PRO A O 1
ATOM 764 N N . ASP A 1 98 ? 19.036 2.740 -21.866 1.00 66.69 98 ASP A N 1
ATOM 765 C CA . ASP A 1 98 ? 19.855 1.527 -22.008 1.00 66.69 98 ASP A CA 1
ATOM 766 C C . ASP A 1 98 ? 20.685 1.148 -20.768 1.00 66.69 98 ASP A C 1
ATOM 768 O O . ASP A 1 98 ? 21.447 0.182 -20.809 1.00 66.69 98 ASP A O 1
ATOM 772 N N . ASP A 1 99 ? 20.519 1.847 -19.642 1.00 77.56 99 ASP A N 1
ATOM 773 C CA . ASP A 1 99 ? 21.261 1.552 -18.411 1.00 77.56 99 ASP A CA 1
ATOM 774 C C . ASP A 1 99 ? 20.645 0.367 -17.630 1.00 77.56 99 ASP A C 1
ATOM 776 O O . ASP A 1 99 ? 19.819 0.524 -16.726 1.00 77.56 99 ASP A O 1
ATOM 780 N N . ALA A 1 100 ? 21.065 -0.854 -17.979 1.00 74.31 100 ALA A N 1
ATOM 781 C CA . ALA A 1 100 ? 20.686 -2.101 -17.302 1.00 74.31 100 ALA A CA 1
ATOM 782 C C . ALA A 1 100 ? 20.987 -2.091 -15.789 1.00 74.31 100 ALA A C 1
ATOM 784 O O . ALA A 1 100 ? 20.204 -2.598 -14.976 1.00 74.31 100 ALA A O 1
ATOM 785 N N . TYR A 1 101 ? 22.103 -1.474 -15.387 1.00 79.25 101 TYR A N 1
ATOM 786 C CA . TYR A 1 101 ? 22.478 -1.353 -13.980 1.00 79.25 101 TYR A CA 1
ATOM 787 C C . TYR A 1 101 ? 21.471 -0.482 -13.222 1.00 79.25 101 TYR A C 1
ATOM 789 O O . TYR A 1 101 ? 21.017 -0.854 -12.132 1.00 79.25 101 TYR A O 1
ATOM 797 N N . PHE A 1 102 ? 21.062 0.639 -13.818 1.00 81.31 102 PHE A N 1
ATOM 798 C CA . PHE A 1 102 ? 20.015 1.492 -13.271 1.00 81.31 102 PHE A CA 1
ATOM 799 C C . PHE A 1 102 ? 18.676 0.759 -13.146 1.00 81.31 102 PHE A C 1
ATOM 801 O O . PHE A 1 102 ? 18.049 0.839 -12.089 1.00 81.31 102 PHE A O 1
ATOM 808 N N . LEU A 1 103 ? 18.252 0.007 -14.167 1.00 77.94 103 LEU A N 1
ATOM 809 C CA . LEU A 1 103 ? 16.975 -0.720 -14.144 1.00 77.94 103 LEU A CA 1
ATOM 810 C C . LEU A 1 103 ? 16.922 -1.774 -13.038 1.00 77.94 103 LEU A C 1
ATOM 812 O O . LEU A 1 103 ? 15.944 -1.844 -12.290 1.00 77.94 103 LEU A O 1
ATOM 816 N N . ASN A 1 104 ? 17.998 -2.540 -12.869 1.00 82.25 104 ASN A N 1
ATOM 817 C CA . ASN A 1 104 ? 18.103 -3.520 -11.792 1.00 82.25 104 ASN A CA 1
ATOM 818 C C . ASN A 1 104 ? 18.070 -2.845 -10.409 1.00 82.25 104 ASN A C 1
ATOM 820 O O . ASN A 1 104 ? 17.358 -3.285 -9.502 1.00 82.25 104 ASN A O 1
ATOM 824 N N . LYS A 1 105 ? 18.797 -1.731 -10.248 1.00 85.06 105 LYS A N 1
ATOM 825 C CA . LYS A 1 105 ? 18.788 -0.945 -9.008 1.00 85.06 105 LYS A CA 1
ATOM 826 C C . LYS A 1 105 ? 17.400 -0.369 -8.709 1.00 85.06 105 LYS A C 1
ATOM 828 O O . LYS A 1 105 ? 16.941 -0.466 -7.575 1.00 85.06 105 LYS A O 1
ATOM 833 N N . ALA A 1 106 ? 16.719 0.172 -9.715 1.00 80.31 106 ALA A N 1
ATOM 834 C CA . ALA A 1 106 ? 15.364 0.696 -9.597 1.00 80.31 106 ALA A CA 1
ATOM 835 C C . ALA A 1 106 ? 14.377 -0.391 -9.151 1.00 80.31 106 ALA A C 1
ATOM 837 O O . ALA A 1 106 ? 13.647 -0.191 -8.183 1.00 80.31 106 ALA A O 1
ATOM 838 N N . ALA A 1 107 ? 14.398 -1.567 -9.787 1.00 85.25 107 ALA A N 1
ATOM 839 C CA . ALA A 1 107 ? 13.541 -2.687 -9.399 1.00 85.25 107 ALA A CA 1
ATOM 840 C C . ALA A 1 107 ? 13.780 -3.136 -7.944 1.00 85.25 107 ALA A C 1
ATOM 842 O O . ALA A 1 107 ? 12.823 -3.393 -7.208 1.00 85.25 107 ALA A O 1
ATOM 843 N N . LYS A 1 108 ? 15.043 -3.181 -7.496 1.00 86.19 108 LYS A N 1
ATOM 844 C CA . LYS A 1 108 ? 15.402 -3.500 -6.103 1.00 86.19 108 LYS A CA 1
ATOM 845 C C . LYS A 1 108 ? 14.861 -2.480 -5.105 1.00 86.19 108 LYS A C 1
ATOM 847 O O . LYS A 1 108 ? 14.298 -2.879 -4.088 1.00 86.19 108 LYS A O 1
ATOM 852 N N . GLU A 1 109 ? 15.007 -1.190 -5.389 1.00 81.06 109 GLU A N 1
ATOM 853 C CA . GLU A 1 109 ? 14.475 -0.136 -4.520 1.00 81.06 109 GLU A CA 1
ATOM 854 C C . GLU A 1 109 ? 12.940 -0.184 -4.465 1.00 81.06 109 GLU A C 1
ATOM 856 O O . GLU A 1 109 ? 12.366 -0.170 -3.378 1.00 81.06 109 GLU A O 1
ATOM 861 N N . VAL A 1 110 ? 12.267 -0.389 -5.602 1.00 81.00 110 VAL A N 1
ATOM 862 C CA . VAL A 1 110 ? 10.807 -0.586 -5.652 1.00 81.00 110 VAL A CA 1
ATOM 863 C C . VAL A 1 110 ? 10.379 -1.775 -4.773 1.00 81.00 110 VAL A C 1
ATOM 865 O O . VAL A 1 110 ? 9.471 -1.644 -3.952 1.00 81.00 110 VAL A O 1
ATOM 868 N N . ARG A 1 111 ? 11.074 -2.922 -4.837 1.00 85.19 111 ARG A N 1
ATOM 869 C CA . ARG A 1 111 ? 10.804 -4.071 -3.944 1.00 85.19 111 ARG A CA 1
ATOM 870 C C . ARG A 1 111 ? 11.057 -3.778 -2.471 1.00 85.19 111 ARG A C 1
ATOM 872 O O . ARG A 1 111 ? 10.333 -4.294 -1.613 1.00 85.19 111 ARG A O 1
ATOM 879 N N . ARG A 1 112 ? 12.077 -2.981 -2.153 1.00 81.56 112 ARG A N 1
ATOM 880 C CA . ARG A 1 112 ? 12.364 -2.562 -0.776 1.00 81.56 112 ARG A CA 1
ATOM 881 C C . ARG A 1 112 ? 11.190 -1.770 -0.201 1.00 81.56 112 ARG A C 1
ATOM 883 O O . ARG A 1 112 ? 10.778 -2.047 0.925 1.00 81.56 112 ARG A O 1
ATOM 890 N N . PHE A 1 113 ? 10.606 -0.872 -0.994 1.00 75.81 113 PHE A N 1
ATOM 891 C CA . PHE A 1 113 ? 9.372 -0.169 -0.635 1.00 75.81 113 PHE A CA 1
ATOM 892 C C . PHE A 1 113 ? 8.201 -1.136 -0.414 1.00 75.81 113 PHE A C 1
ATOM 894 O O . PHE A 1 113 ? 7.537 -1.060 0.618 1.00 75.81 113 PHE A O 1
ATOM 901 N N . GLY A 1 114 ? 7.983 -2.098 -1.315 1.00 80.75 114 GLY A N 1
ATOM 902 C CA . GLY A 1 114 ? 6.929 -3.112 -1.146 1.00 80.75 114 GLY A CA 1
ATOM 903 C C . GLY A 1 114 ? 7.101 -3.952 0.126 1.00 80.75 114 GLY A C 1
ATOM 904 O O . GLY A 1 114 ? 6.152 -4.165 0.876 1.00 80.75 114 GLY A O 1
ATOM 905 N N . THR A 1 115 ? 8.333 -4.365 0.429 1.00 81.69 115 THR A N 1
ATOM 906 C CA . THR A 1 115 ? 8.665 -5.141 1.638 1.00 81.69 115 THR A CA 1
ATOM 907 C C . THR A 1 115 ? 8.349 -4.371 2.919 1.00 81.69 115 THR A C 1
ATOM 909 O O . THR A 1 115 ? 7.873 -4.952 3.894 1.00 81.69 115 THR A O 1
ATOM 912 N N . TRP A 1 116 ? 8.585 -3.060 2.923 1.00 79.31 116 TRP A N 1
ATOM 913 C CA . TRP A 1 116 ? 8.241 -2.211 4.056 1.00 79.31 116 TRP A CA 1
ATOM 914 C C . TRP A 1 116 ? 6.722 -2.159 4.293 1.00 79.31 116 TRP A C 1
ATOM 916 O O . TRP A 1 116 ? 6.276 -2.330 5.427 1.00 79.31 116 TRP A O 1
ATOM 926 N N . TRP A 1 117 ? 5.913 -2.042 3.236 1.00 77.06 117 TRP A N 1
ATOM 927 C CA . TRP A 1 117 ? 4.449 -2.092 3.349 1.00 77.06 117 TRP A CA 1
ATOM 928 C C . TRP A 1 117 ? 3.923 -3.456 3.802 1.00 77.06 117 TRP A C 1
ATOM 930 O O . TRP A 1 117 ? 3.026 -3.512 4.642 1.00 77.06 117 TRP A O 1
ATOM 940 N N . ARG A 1 118 ? 4.531 -4.557 3.341 1.00 82.31 118 ARG A N 1
ATOM 941 C CA . ARG A 1 118 ? 4.246 -5.911 3.854 1.00 82.31 118 ARG A CA 1
ATOM 942 C C . ARG A 1 118 ? 4.455 -5.997 5.366 1.00 82.31 118 ARG A C 1
ATOM 944 O O . ARG A 1 118 ? 3.653 -6.607 6.081 1.00 82.31 118 ARG A O 1
ATOM 951 N N . PHE A 1 119 ? 5.538 -5.394 5.856 1.00 79.38 119 PHE A N 1
ATOM 952 C CA . PHE A 1 119 ? 5.832 -5.336 7.283 1.00 79.38 119 PHE A CA 1
ATOM 953 C C . PHE A 1 119 ? 4.759 -4.536 8.037 1.00 79.38 119 PHE A C 1
ATOM 955 O O . PHE A 1 119 ? 4.238 -5.035 9.034 1.00 79.38 119 PHE A O 1
ATOM 962 N N . GLN A 1 120 ? 4.346 -3.370 7.526 1.00 76.94 120 GLN A N 1
ATOM 963 C CA . GLN A 1 120 ? 3.251 -2.591 8.124 1.00 76.94 120 GLN A CA 1
ATOM 964 C C . GLN A 1 120 ? 1.928 -3.368 8.147 1.00 76.94 120 GLN A C 1
ATOM 966 O O . GLN A 1 120 ? 1.278 -3.440 9.187 1.00 76.94 120 GLN A O 1
ATOM 971 N N . ALA A 1 121 ? 1.563 -4.029 7.044 1.00 83.38 121 ALA A N 1
ATOM 972 C CA . ALA A 1 121 ? 0.368 -4.867 6.971 1.00 83.38 121 ALA A CA 1
ATOM 973 C C . ALA A 1 121 ? 0.389 -5.986 8.026 1.00 83.38 121 ALA A C 1
ATOM 975 O O . ALA A 1 121 ? -0.604 -6.226 8.707 1.00 83.38 121 ALA A O 1
ATOM 976 N N . SER A 1 122 ? 1.540 -6.642 8.204 1.00 83.44 122 SER A N 1
ATOM 977 C CA . SER A 1 122 ? 1.725 -7.693 9.217 1.00 83.44 122 SER A CA 1
ATOM 978 C C . SER A 1 122 ? 1.606 -7.159 10.648 1.00 83.44 122 SER A C 1
ATOM 980 O O . SER A 1 122 ? 0.999 -7.810 11.501 1.00 83.44 122 SER A O 1
ATOM 982 N N . LEU A 1 123 ? 2.157 -5.970 10.919 1.00 80.50 123 LEU A N 1
ATOM 983 C CA . LEU A 1 123 ? 2.039 -5.315 12.222 1.00 80.50 123 LEU A CA 1
ATOM 984 C C . LEU A 1 123 ? 0.589 -4.947 12.545 1.00 80.50 123 LEU A C 1
ATOM 986 O O . LEU A 1 123 ? 0.128 -5.226 13.652 1.00 80.50 123 LEU A O 1
ATOM 990 N N . ILE A 1 124 ? -0.122 -4.343 11.589 1.00 82.31 124 ILE A N 1
ATOM 991 C CA . ILE A 1 124 ? -1.528 -3.963 11.757 1.00 82.31 124 ILE A CA 1
ATOM 992 C C . ILE A 1 124 ? -2.380 -5.213 11.970 1.00 82.31 124 ILE A C 1
ATOM 994 O O . ILE A 1 124 ? -3.137 -5.242 12.934 1.00 82.31 124 ILE A O 1
ATOM 998 N N . GLN A 1 125 ? -2.196 -6.268 11.167 1.00 86.81 125 GLN A N 1
ATOM 999 C CA . GLN A 1 125 ? -2.922 -7.531 11.340 1.00 86.81 125 GLN A CA 1
ATOM 1000 C C . GLN A 1 125 ? -2.707 -8.120 12.736 1.00 86.81 125 GLN A C 1
ATOM 1002 O O . GLN A 1 125 ? -3.669 -8.396 13.440 1.00 86.81 125 GLN A O 1
ATOM 1007 N N . THR A 1 126 ? -1.448 -8.242 13.173 1.00 85.94 126 THR A N 1
ATOM 1008 C CA . THR A 1 126 ? -1.119 -8.807 14.493 1.00 85.94 126 THR A CA 1
ATOM 1009 C C . THR A 1 126 ? -1.796 -8.027 15.621 1.00 85.94 126 THR A C 1
ATOM 1011 O O . THR A 1 126 ? -2.200 -8.595 16.635 1.00 85.94 126 THR A O 1
ATOM 1014 N N . ARG A 1 127 ? -1.906 -6.703 15.475 1.00 83.75 127 ARG A N 1
ATOM 1015 C CA . ARG A 1 127 ? -2.609 -5.858 16.442 1.00 83.75 127 ARG A CA 1
ATOM 1016 C C . ARG A 1 127 ? -4.121 -6.009 16.336 1.00 83.75 127 ARG A C 1
ATOM 1018 O O . ARG A 1 127 ? -4.764 -6.084 17.375 1.00 83.75 127 ARG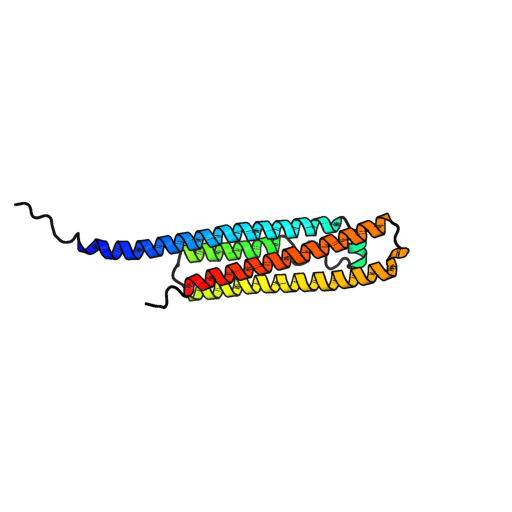 A O 1
ATOM 1025 N N . ASN A 1 128 ? -4.666 -6.097 15.125 1.00 89.44 128 ASN A N 1
ATOM 1026 C CA . ASN A 1 128 ? -6.092 -6.317 14.903 1.00 89.44 128 ASN A CA 1
ATOM 1027 C C . ASN A 1 128 ? -6.554 -7.634 15.540 1.00 89.44 128 ASN A C 1
ATOM 1029 O O . ASN A 1 128 ? -7.562 -7.662 16.240 1.00 89.44 128 ASN A O 1
ATOM 1033 N N . ASP A 1 129 ? -5.756 -8.695 15.399 1.00 90.00 129 ASP A N 1
ATOM 1034 C CA . ASP A 1 129 ? -6.021 -9.998 16.012 1.00 90.00 129 ASP A CA 1
ATOM 1035 C C . ASP A 1 129 ? -6.065 -9.888 17.547 1.00 90.00 129 ASP A C 1
ATOM 1037 O O . ASP A 1 129 ? -7.009 -10.352 18.185 1.00 90.00 129 ASP A O 1
ATOM 1041 N N . ARG A 1 130 ? -5.106 -9.172 18.155 1.00 87.88 130 ARG A N 1
ATOM 1042 C CA . ARG A 1 130 ? -5.104 -8.917 19.610 1.00 87.88 130 ARG A CA 1
ATOM 1043 C C . ARG A 1 130 ? -6.313 -8.107 20.075 1.00 87.88 130 ARG A C 1
ATOM 1045 O O . ARG A 1 130 ? -6.817 -8.345 21.168 1.00 87.88 130 ARG A O 1
ATOM 1052 N N . LEU A 1 131 ? -6.765 -7.140 19.280 1.00 88.50 131 LEU A N 1
ATOM 1053 C CA . LEU A 1 131 ? -7.944 -6.331 19.597 1.00 88.50 131 LEU A CA 1
ATOM 1054 C C . LEU A 1 131 ? -9.230 -7.127 19.472 1.00 88.50 131 LEU A C 1
ATOM 1056 O O . LEU A 1 131 ? -10.148 -6.910 20.253 1.00 88.50 131 LEU A O 1
ATOM 1060 N N . ARG A 1 132 ? -9.291 -8.060 18.524 1.00 93.19 132 ARG A N 1
ATOM 1061 C CA . ARG A 1 132 ? -10.402 -8.998 18.398 1.00 93.19 132 ARG A CA 1
ATOM 1062 C C . ARG A 1 132 ? -10.483 -9.908 19.622 1.00 93.19 132 ARG A C 1
ATOM 1064 O O . ARG A 1 132 ? -11.556 -10.036 20.202 1.00 93.19 132 ARG A O 1
ATOM 1071 N N . ASP A 1 133 ? -9.348 -10.445 20.068 1.00 92.50 133 ASP A N 1
ATOM 1072 C CA . ASP A 1 133 ? -9.270 -11.238 21.302 1.00 92.50 133 ASP A CA 1
ATOM 1073 C C . ASP A 1 133 ? -9.668 -10.424 22.542 1.00 92.50 133 ASP A C 1
ATOM 1075 O O . ASP A 1 133 ? -10.336 -10.936 23.442 1.00 92.50 133 ASP A O 1
ATOM 1079 N N . HIS A 1 134 ? -9.242 -9.158 22.606 1.00 89.50 134 HIS A N 1
ATOM 1080 C CA . HIS A 1 134 ? -9.625 -8.217 23.661 1.00 89.50 134 HIS A CA 1
ATOM 1081 C C . HIS A 1 134 ? -11.132 -7.963 23.654 1.00 89.50 134 HIS A C 1
ATOM 1083 O O . HIS A 1 134 ? -11.795 -8.110 24.678 1.00 89.50 134 HIS A O 1
ATOM 1089 N N . PHE A 1 135 ? -11.677 -7.635 22.484 1.00 92.25 135 PHE A N 1
ATOM 1090 C CA . PHE A 1 135 ? -13.090 -7.347 22.300 1.00 92.25 135 PHE A CA 1
ATOM 1091 C C . PHE A 1 135 ? -13.967 -8.532 22.678 1.00 92.25 135 PHE A C 1
ATOM 1093 O O . PHE A 1 135 ? -14.953 -8.334 23.372 1.00 92.25 135 PHE A O 1
ATOM 1100 N N . GLU A 1 136 ? -13.602 -9.757 22.298 1.00 94.38 136 GLU A N 1
ATOM 1101 C CA . GLU A 1 136 ? -14.403 -10.935 22.644 1.00 94.38 136 GLU A CA 1
ATOM 1102 C C . GLU A 1 136 ? -14.426 -11.193 24.160 1.00 94.38 136 GLU A C 1
ATOM 1104 O O . GLU A 1 136 ? -15.458 -11.578 24.705 1.00 94.38 136 GLU A O 1
ATOM 1109 N N . LYS A 1 137 ? -13.322 -10.919 24.868 1.00 94.00 137 LYS A N 1
ATOM 1110 C CA . LYS A 1 137 ? -13.251 -11.047 26.336 1.00 94.00 137 LYS A CA 1
ATOM 1111 C C . LYS A 1 137 ? -14.033 -9.960 27.065 1.00 94.00 137 LYS A C 1
ATOM 1113 O O . LYS A 1 137 ? -14.618 -10.229 28.110 1.00 94.00 137 LYS A O 1
ATOM 1118 N N . GLU A 1 138 ? -14.019 -8.739 26.540 1.00 91.31 138 GLU A N 1
ATOM 1119 C CA . GLU A 1 138 ? -14.633 -7.571 27.177 1.00 91.31 138 GLU A CA 1
ATOM 1120 C C . GLU A 1 138 ? -15.983 -7.180 26.563 1.00 91.31 138 GLU A C 1
ATOM 1122 O O . GLU A 1 138 ? -16.554 -6.165 26.959 1.00 91.31 138 GLU A O 1
ATOM 1127 N N . ARG A 1 139 ? -16.529 -7.968 25.628 1.00 91.62 139 ARG A N 1
ATOM 1128 C CA . ARG A 1 139 ? -17.704 -7.606 24.817 1.00 91.62 139 ARG A CA 1
ATOM 1129 C C . ARG A 1 139 ? -18.864 -7.097 25.661 1.00 91.62 139 ARG A C 1
ATOM 1131 O O . ARG A 1 139 ? -19.409 -6.027 25.391 1.00 91.62 139 ARG A O 1
ATOM 1138 N N . ASP A 1 140 ? -19.192 -7.836 26.713 1.00 94.88 140 ASP A N 1
ATOM 1139 C CA . ASP A 1 140 ? -20.342 -7.560 27.574 1.00 94.88 140 ASP A CA 1
ATOM 1140 C C . ASP A 1 140 ? -20.126 -6.335 28.486 1.00 94.88 140 ASP A C 1
ATOM 1142 O O . ASP A 1 140 ? -21.079 -5.822 29.069 1.00 94.88 140 ASP A O 1
ATOM 1146 N N . SER A 1 141 ? -18.892 -5.825 28.583 1.00 91.25 141 SER A N 1
ATOM 1147 C CA . SER A 1 141 ? -18.578 -4.570 29.282 1.00 91.25 141 SER A CA 1
ATOM 1148 C C . SER A 1 141 ? -18.873 -3.320 28.442 1.00 91.25 141 SER A C 1
ATOM 1150 O O . SER A 1 141 ? -19.017 -2.223 28.987 1.00 91.25 141 SER A O 1
ATOM 1152 N N . TYR A 1 142 ? -18.996 -3.469 27.119 1.00 88.12 142 TYR A N 1
ATOM 1153 C CA . TYR A 1 142 ? -19.348 -2.381 26.212 1.00 88.12 142 TYR A CA 1
ATOM 1154 C C . TYR A 1 142 ? -20.867 -2.263 26.057 1.00 88.12 142 TYR A C 1
ATOM 1156 O O . TYR A 1 142 ? -21.588 -3.257 25.992 1.00 88.12 142 TYR A O 1
ATOM 1164 N N . SER A 1 143 ? -21.362 -1.031 25.905 1.00 94.00 143 SER A N 1
ATOM 1165 C CA . SER A 1 143 ? -22.735 -0.806 25.442 1.00 94.00 143 SER A CA 1
ATOM 1166 C C . SER A 1 143 ? -22.920 -1.344 24.019 1.00 94.00 143 SER A C 1
ATOM 1168 O O . SER A 1 143 ? -21.959 -1.420 23.259 1.00 94.00 143 SER A O 1
ATOM 1170 N N . THR A 1 144 ? -24.156 -1.630 23.600 1.00 94.50 144 THR A N 1
ATOM 1171 C CA . THR A 1 144 ? -24.450 -2.094 22.229 1.00 94.50 144 THR A CA 1
ATOM 1172 C C . THR A 1 144 ? -23.869 -1.169 21.152 1.00 94.50 144 THR A C 1
ATOM 1174 O O . THR A 1 144 ? -23.308 -1.637 20.167 1.00 94.50 144 THR A O 1
ATOM 1177 N N . SER A 1 145 ? -23.938 0.153 21.351 1.00 93.25 145 SER A N 1
ATOM 1178 C CA . SER A 1 145 ? -23.347 1.112 20.410 1.00 93.25 145 SER A CA 1
ATOM 1179 C C . SER A 1 145 ? -21.815 1.131 20.453 1.00 93.25 145 SER A C 1
ATOM 1181 O O . SER A 1 145 ? -21.188 1.383 19.428 1.00 93.25 145 SER A O 1
ATOM 1183 N N . GLY A 1 146 ? -21.206 0.852 21.610 1.00 91.25 146 GLY A N 1
ATOM 1184 C CA . GLY A 1 146 ? -19.759 0.671 21.739 1.00 91.25 146 GLY A CA 1
ATOM 1185 C C . GLY A 1 146 ? -19.272 -0.613 21.067 1.00 91.25 146 GLY A C 1
ATOM 1186 O O . GLY A 1 146 ? -18.269 -0.577 20.363 1.00 91.25 146 GLY A O 1
ATOM 1187 N N . GLN A 1 147 ? -20.016 -1.715 21.213 1.00 93.19 147 GLN A N 1
ATOM 1188 C CA . GLN A 1 147 ? -19.733 -2.985 20.538 1.00 93.19 147 GLN A CA 1
ATOM 1189 C C . GLN A 1 147 ? -19.732 -2.821 19.017 1.00 93.19 147 GLN A C 1
ATOM 1191 O O . GLN A 1 147 ? -18.802 -3.263 18.346 1.00 93.19 147 GLN A O 1
ATOM 1196 N N . GLU A 1 148 ? -20.738 -2.128 18.481 1.00 93.75 148 GLU A N 1
ATOM 1197 C CA . GLU A 1 148 ? -20.844 -1.895 17.042 1.00 93.75 148 GLU A CA 1
ATOM 1198 C C . GLU A 1 148 ? -19.712 -1.008 16.508 1.00 93.75 148 GLU A C 1
ATOM 1200 O O . GLU A 1 148 ? -19.094 -1.344 15.500 1.00 93.75 148 GLU A O 1
ATOM 1205 N N . ARG A 1 149 ? -19.367 0.087 17.203 1.00 88.75 149 ARG A N 1
ATOM 1206 C CA . ARG A 1 149 ? -18.222 0.925 16.806 1.00 88.75 149 ARG A CA 1
ATOM 1207 C C . ARG A 1 149 ? -16.898 0.169 16.869 1.00 88.75 149 ARG A C 1
ATOM 1209 O O . ARG A 1 149 ? -16.069 0.343 15.981 1.00 88.75 149 ARG A O 1
ATOM 1216 N N . PHE A 1 150 ? -16.701 -0.681 17.878 1.00 91.06 150 PHE A N 1
ATOM 1217 C CA . PHE A 1 150 ? -15.501 -1.511 17.978 1.00 91.06 150 PHE A CA 1
ATOM 1218 C C . PHE A 1 150 ? -15.415 -2.486 16.797 1.00 91.06 150 PHE A C 1
ATOM 1220 O O . PHE A 1 150 ? -14.378 -2.558 16.140 1.00 91.06 150 PHE A O 1
ATOM 1227 N N . ARG A 1 151 ? -16.515 -3.181 16.475 1.00 93.00 151 ARG A N 1
ATOM 1228 C CA . ARG A 1 151 ? -16.602 -4.103 15.331 1.00 93.00 151 ARG A CA 1
ATOM 1229 C C . ARG A 1 151 ? -16.288 -3.404 14.008 1.00 93.00 151 ARG A C 1
ATOM 1231 O O . ARG A 1 151 ? -15.434 -3.882 13.269 1.00 93.00 151 ARG A O 1
ATOM 1238 N N . LEU A 1 152 ? -16.916 -2.258 13.745 1.00 90.50 152 LEU A N 1
ATOM 1239 C CA . LEU A 1 152 ? -16.646 -1.456 12.546 1.00 90.50 152 LEU A CA 1
ATOM 1240 C C . LEU A 1 152 ? -15.180 -1.009 12.486 1.00 90.50 152 LEU A C 1
ATOM 1242 O O . LEU A 1 152 ? -14.553 -1.072 11.435 1.00 90.50 152 LEU A O 1
ATOM 1246 N N . GLY A 1 153 ? -14.600 -0.624 13.622 1.00 87.56 153 GLY A N 1
ATOM 1247 C CA . GLY A 1 153 ? -13.184 -0.285 13.704 1.00 87.56 153 GLY A CA 1
ATOM 1248 C C . GLY A 1 153 ? -12.250 -1.458 13.363 1.00 87.56 153 GLY A C 1
ATOM 1249 O O . GLY A 1 153 ? -11.266 -1.265 12.649 1.00 87.56 153 GLY A O 1
ATOM 1250 N N . LEU A 1 154 ? -12.569 -2.680 13.812 1.00 90.69 154 LEU A N 1
ATOM 1251 C CA . LEU A 1 154 ? -11.837 -3.901 13.435 1.00 90.69 154 LEU A CA 1
ATOM 1252 C C . LEU A 1 154 ? -11.948 -4.201 11.930 1.00 90.69 154 LEU A C 1
ATOM 1254 O O . LEU A 1 154 ? -10.969 -4.640 11.324 1.00 90.69 154 LEU A O 1
ATOM 1258 N N . GLU A 1 155 ? -13.116 -3.956 11.330 1.00 90.94 155 GLU A N 1
ATOM 1259 C CA . GLU A 1 155 ? -13.346 -4.117 9.887 1.00 90.94 155 GLU A CA 1
ATOM 1260 C C . GLU A 1 155 ? -12.519 -3.121 9.071 1.00 90.94 155 GLU A C 1
ATOM 1262 O O . GLU A 1 155 ? -11.849 -3.520 8.121 1.00 90.94 155 GLU A O 1
ATOM 1267 N N . VAL A 1 156 ? -12.466 -1.851 9.485 1.00 85.31 156 VAL A N 1
ATOM 1268 C CA . VAL A 1 156 ? -11.612 -0.840 8.838 1.00 85.31 156 VAL A CA 1
ATOM 1269 C C . VAL A 1 156 ? -10.134 -1.241 8.899 1.00 85.31 156 VAL A C 1
ATOM 1271 O O . VAL A 1 156 ? -9.404 -1.071 7.922 1.00 85.31 156 VAL A O 1
ATOM 1274 N N . LEU A 1 157 ? -9.671 -1.818 10.013 1.00 84.62 157 LEU A N 1
ATOM 1275 C CA . LEU A 1 157 ? -8.297 -2.320 10.123 1.00 84.62 157 LEU A CA 1
ATOM 1276 C C . LEU A 1 157 ? -8.023 -3.497 9.172 1.00 84.62 157 LEU A C 1
ATOM 1278 O O . LEU A 1 157 ? -6.962 -3.524 8.544 1.00 84.62 157 LEU A O 1
ATOM 1282 N N . ASP A 1 158 ? -8.967 -4.431 9.016 1.00 90.25 158 ASP A N 1
ATOM 1283 C CA . ASP A 1 158 ? -8.859 -5.528 8.041 1.00 90.25 158 ASP A CA 1
ATOM 1284 C C . ASP A 1 158 ? -8.822 -4.994 6.599 1.00 90.25 158 ASP A C 1
ATOM 1286 O O . ASP A 1 158 ? -8.020 -5.442 5.773 1.00 90.25 158 ASP A O 1
ATOM 1290 N N . GLU A 1 159 ? -9.644 -3.991 6.287 1.00 86.81 159 GLU A N 1
ATOM 1291 C CA . GLU A 1 159 ? -9.621 -3.314 4.991 1.00 86.81 159 GLU A CA 1
ATOM 1292 C C . GLU A 1 159 ? -8.276 -2.634 4.724 1.00 86.81 159 GLU A C 1
ATOM 1294 O O . GLU A 1 159 ? -7.723 -2.791 3.635 1.00 86.81 159 GLU A O 1
ATOM 1299 N N . ILE A 1 160 ? -7.707 -1.933 5.709 1.00 79.75 160 ILE A N 1
ATOM 1300 C CA . ILE A 1 160 ? -6.381 -1.316 5.586 1.00 79.75 160 ILE A CA 1
ATOM 1301 C C . ILE A 1 160 ? -5.327 -2.383 5.288 1.00 79.75 160 ILE A C 1
ATOM 1303 O O . ILE A 1 160 ? -4.543 -2.218 4.353 1.00 79.75 160 ILE A O 1
ATOM 1307 N N . VAL A 1 161 ? -5.323 -3.506 6.013 1.00 86.62 161 VAL A N 1
ATOM 1308 C CA . VAL A 1 161 ? -4.394 -4.616 5.739 1.00 86.62 161 VAL A CA 1
ATOM 1309 C C . VAL A 1 161 ? -4.554 -5.131 4.306 1.00 86.62 161 VAL A C 1
ATOM 1311 O O . VAL A 1 161 ? -3.550 -5.352 3.620 1.00 86.62 161 VAL A O 1
ATOM 1314 N N . ASN A 1 162 ? -5.790 -5.291 3.829 1.00 89.31 162 ASN A N 1
ATOM 1315 C CA . ASN A 1 162 ? -6.063 -5.722 2.459 1.00 89.31 162 ASN A CA 1
ATOM 1316 C C . ASN A 1 162 ? -5.522 -4.729 1.423 1.00 89.31 162 ASN A C 1
ATOM 1318 O O . ASN A 1 162 ? -4.885 -5.153 0.457 1.00 89.31 162 ASN A O 1
ATOM 1322 N N . VAL A 1 163 ? -5.699 -3.422 1.641 1.00 80.25 163 VAL A N 1
ATOM 1323 C CA . VAL A 1 163 ? -5.154 -2.385 0.752 1.00 80.25 163 VAL A CA 1
ATOM 1324 C C . VAL A 1 163 ? -3.623 -2.389 0.764 1.00 80.25 163 VAL A C 1
ATOM 1326 O O . VAL A 1 163 ? -3.008 -2.309 -0.296 1.00 80.25 163 VAL A O 1
ATOM 1329 N N . LEU A 1 164 ? -2.978 -2.552 1.922 1.00 79.50 164 LEU A N 1
ATOM 1330 C CA . LEU A 1 164 ? -1.513 -2.598 2.003 1.00 79.50 164 LEU A CA 1
ATOM 1331 C C . LEU A 1 164 ? -0.918 -3.816 1.284 1.00 79.50 164 LEU A C 1
ATOM 1333 O O . LEU A 1 164 ? 0.103 -3.701 0.604 1.00 79.50 164 LEU A O 1
ATOM 1337 N N . ARG A 1 165 ? -1.570 -4.979 1.382 1.00 86.31 165 ARG A N 1
ATOM 1338 C CA . ARG A 1 165 ? -1.187 -6.180 0.619 1.00 86.31 165 ARG A CA 1
ATOM 1339 C C . ARG A 1 165 ? -1.430 -6.000 -0.875 1.00 86.31 165 ARG A C 1
ATOM 1341 O O . ARG A 1 165 ? -0.639 -6.467 -1.695 1.00 86.31 165 ARG A O 1
ATOM 1348 N N . GLU A 1 166 ? -2.507 -5.311 -1.238 1.00 88.31 166 GLU A N 1
ATOM 1349 C CA . GLU A 1 166 ? -2.786 -4.983 -2.631 1.00 88.31 166 GLU A CA 1
ATOM 1350 C C . GLU A 1 166 ? -1.727 -4.065 -3.227 1.00 88.31 166 GLU A C 1
ATOM 1352 O O . GLU A 1 166 ? -1.226 -4.288 -4.333 1.00 88.31 166 GLU A O 1
ATOM 1357 N N . TYR A 1 167 ? -1.345 -3.057 -2.459 1.00 79.25 167 TYR A N 1
ATOM 1358 C CA . TYR A 1 167 ? -0.278 -2.148 -2.805 1.00 79.25 167 TYR A CA 1
ATOM 1359 C C . TYR A 1 167 ? 1.046 -2.892 -2.997 1.00 79.25 167 TYR A C 1
ATOM 1361 O O . TYR A 1 167 ? 1.692 -2.752 -4.034 1.00 79.25 167 TYR A O 1
ATOM 1369 N N . GLU A 1 168 ? 1.417 -3.759 -2.052 1.00 84.44 168 GLU A N 1
ATOM 1370 C CA . GLU A 1 168 ? 2.598 -4.619 -2.154 1.00 84.44 168 GLU A CA 1
ATOM 1371 C C . GLU A 1 168 ? 2.590 -5.458 -3.444 1.00 84.44 168 GLU A C 1
ATOM 1373 O O . GLU A 1 168 ? 3.587 -5.502 -4.171 1.00 84.44 168 GLU A O 1
ATOM 1378 N N . ARG A 1 169 ? 1.450 -6.078 -3.772 1.00 88.50 169 ARG A N 1
ATOM 1379 C CA . ARG A 1 169 ? 1.271 -6.866 -4.999 1.00 88.50 169 ARG A CA 1
ATOM 1380 C C . ARG A 1 169 ? 1.515 -6.030 -6.257 1.00 88.50 169 ARG A C 1
ATOM 1382 O O . ARG A 1 169 ? 2.181 -6.496 -7.186 1.00 88.50 169 ARG A O 1
ATOM 1389 N N . ARG A 1 170 ? 1.009 -4.795 -6.296 1.00 83.00 170 ARG A N 1
ATOM 1390 C CA . ARG A 1 170 ? 1.209 -3.862 -7.420 1.00 83.00 170 ARG A CA 1
ATOM 1391 C C . ARG A 1 170 ? 2.652 -3.373 -7.518 1.00 83.00 170 ARG A C 1
ATOM 1393 O O . ARG A 1 170 ? 3.190 -3.286 -8.621 1.00 83.00 170 ARG A O 1
ATOM 1400 N N . VAL A 1 171 ? 3.299 -3.120 -6.384 1.00 80.06 171 VAL A N 1
ATOM 1401 C CA . VAL A 1 171 ? 4.718 -2.749 -6.309 1.00 80.06 171 VAL A CA 1
ATOM 1402 C C . VAL A 1 171 ? 5.616 -3.881 -6.821 1.00 80.06 171 VAL A C 1
ATOM 1404 O O . VAL A 1 171 ? 6.513 -3.639 -7.626 1.00 80.06 171 VAL A O 1
ATOM 1407 N N . GLU A 1 172 ? 5.352 -5.132 -6.445 1.00 88.12 172 GLU A N 1
ATOM 1408 C CA . GLU A 1 172 ? 6.095 -6.283 -6.975 1.00 88.12 172 GLU A CA 1
ATOM 1409 C C . GLU A 1 172 ? 5.875 -6.453 -8.488 1.00 88.12 172 GLU A C 1
ATOM 1411 O O . GLU A 1 172 ? 6.824 -6.702 -9.235 1.00 88.12 172 GLU A O 1
ATOM 1416 N N . ALA A 1 173 ? 4.644 -6.256 -8.974 1.00 85.06 173 ALA A N 1
ATOM 1417 C CA . ALA A 1 173 ? 4.368 -6.249 -10.409 1.00 85.06 173 ALA A CA 1
ATOM 1418 C C . ALA A 1 173 ? 5.131 -5.128 -11.145 1.00 85.06 173 ALA A C 1
ATOM 1420 O O . ALA A 1 173 ? 5.597 -5.348 -12.265 1.00 85.06 173 ALA A O 1
ATOM 1421 N N . CYS A 1 174 ? 5.307 -3.958 -10.516 1.00 83.25 174 CYS A N 1
ATOM 1422 C CA . CYS A 1 174 ? 6.148 -2.867 -11.022 1.00 83.25 174 CYS A CA 1
ATOM 1423 C C . CYS A 1 174 ? 7.599 -3.311 -11.187 1.00 83.25 174 CYS A C 1
ATOM 1425 O O . CYS A 1 174 ? 8.150 -3.226 -12.285 1.00 83.25 174 CYS A O 1
ATOM 1427 N N . ALA A 1 175 ? 8.193 -3.851 -10.120 1.00 85.06 175 ALA A N 1
ATOM 1428 C CA . ALA A 1 175 ? 9.578 -4.301 -10.131 1.00 85.06 175 ALA A CA 1
ATOM 1429 C C . ALA A 1 175 ? 9.829 -5.347 -11.228 1.00 85.06 175 ALA A C 1
ATOM 1431 O O . ALA A 1 175 ? 10.770 -5.203 -12.005 1.00 85.06 175 ALA A O 1
ATOM 1432 N N . ARG A 1 176 ? 8.938 -6.338 -11.373 1.00 86.38 176 ARG A N 1
ATOM 1433 C CA . ARG A 1 176 ? 9.039 -7.359 -12.434 1.00 86.38 176 ARG A CA 1
ATOM 1434 C C . ARG A 1 176 ? 8.960 -6.773 -13.841 1.00 86.38 176 ARG A C 1
ATOM 1436 O O . ARG A 1 176 ? 9.639 -7.252 -14.745 1.00 86.38 176 ARG A O 1
ATOM 1443 N N . ARG A 1 177 ? 8.123 -5.751 -14.052 1.00 83.00 177 ARG A N 1
ATOM 1444 C CA . ARG A 1 177 ? 8.029 -5.063 -15.349 1.00 83.00 177 ARG A CA 1
ATOM 1445 C C . ARG A 1 177 ? 9.312 -4.300 -15.661 1.00 83.00 177 ARG A C 1
ATOM 1447 O O . ARG A 1 177 ? 9.770 -4.389 -16.792 1.00 83.00 177 ARG A O 1
ATOM 1454 N N . ILE A 1 178 ? 9.900 -3.618 -14.675 1.00 79.75 178 ILE A N 1
ATOM 1455 C CA . ILE A 1 178 ? 11.193 -2.930 -14.819 1.00 79.75 178 ILE A CA 1
ATOM 1456 C C . ILE A 1 178 ? 12.302 -3.940 -15.158 1.00 79.75 178 ILE A C 1
ATOM 1458 O O . ILE A 1 178 ? 13.059 -3.716 -16.096 1.00 79.75 178 ILE A O 1
ATOM 1462 N N . GLU A 1 179 ? 12.356 -5.086 -14.474 1.00 82.94 179 GLU A N 1
ATOM 1463 C CA . GLU A 1 179 ? 13.324 -6.161 -14.761 1.00 82.94 179 GLU A CA 1
ATOM 1464 C C . GLU A 1 179 ? 13.153 -6.756 -16.166 1.00 82.94 179 GLU A C 1
ATOM 1466 O O . GLU A 1 179 ? 14.128 -7.069 -16.841 1.00 82.94 179 GLU A O 1
ATOM 1471 N N . ALA A 1 180 ? 11.921 -6.883 -16.662 1.00 82.25 180 ALA A N 1
ATOM 1472 C CA . ALA A 1 180 ? 11.677 -7.389 -18.012 1.00 82.25 180 ALA A CA 1
ATOM 1473 C C . ALA A 1 180 ? 12.199 -6.453 -19.123 1.00 82.25 180 ALA A C 1
ATOM 1475 O O . ALA A 1 180 ? 12.345 -6.897 -20.267 1.00 82.25 180 ALA A O 1
ATOM 1476 N N . LEU A 1 181 ? 12.484 -5.181 -18.807 1.00 73.81 181 LEU A N 1
ATOM 1477 C CA . LEU A 1 181 ? 13.139 -4.246 -19.729 1.00 73.81 181 LEU A CA 1
ATOM 1478 C C . LEU A 1 181 ? 14.630 -4.568 -19.914 1.00 73.81 181 LEU A C 1
ATOM 1480 O O . LEU A 1 181 ? 15.166 -4.295 -20.985 1.00 73.81 181 LEU A O 1
ATOM 1484 N N . ASP A 1 182 ? 15.263 -5.202 -18.920 1.00 70.31 182 ASP A N 1
ATOM 1485 C CA . ASP A 1 182 ? 16.667 -5.637 -18.938 1.00 70.31 182 ASP A CA 1
ATOM 1486 C C . ASP A 1 182 ? 16.868 -6.871 -19.848 1.00 70.31 182 ASP A C 1
ATOM 1488 O O . ASP A 1 182 ? 17.671 -6.877 -20.784 1.00 70.31 182 ASP A O 1
ATOM 1492 N N . VAL A 1 183 ? 16.036 -7.906 -19.664 1.00 56.28 183 VAL A N 1
ATOM 1493 C CA . VAL A 1 183 ? 16.210 -9.238 -20.289 1.00 56.28 183 VAL A CA 1
ATOM 1494 C C . VAL A 1 183 ? 16.100 -9.228 -21.823 1.00 56.28 183 VAL A C 1
ATOM 1496 O O . VAL A 1 183 ? 16.679 -10.079 -22.495 1.00 56.28 183 VAL A O 1
ATOM 1499 N N . LYS A 1 184 ? 15.387 -8.268 -22.424 1.00 53.66 184 LYS A N 1
ATOM 1500 C CA . LYS A 1 184 ? 15.188 -8.229 -23.886 1.00 53.66 184 LYS A CA 1
ATOM 1501 C C . LYS A 1 184 ? 16.342 -7.597 -24.674 1.00 53.66 184 LYS A C 1
ATOM 1503 O O . LYS A 1 184 ? 16.223 -7.497 -25.895 1.00 53.66 184 LYS A O 1
ATOM 1508 N N . ARG A 1 185 ? 17.432 -7.179 -24.017 1.00 54.75 185 ARG A N 1
ATOM 1509 C CA . ARG A 1 185 ? 18.555 -6.483 -24.675 1.00 54.75 185 ARG A CA 1
ATOM 1510 C C . ARG A 1 185 ? 19.909 -7.191 -24.609 1.00 54.75 185 ARG A C 1
ATOM 1512 O O . ARG A 1 185 ? 20.736 -6.920 -25.466 1.00 54.75 185 ARG A O 1
ATOM 1519 N N . GLY A 1 186 ? 20.116 -8.133 -23.686 1.00 46.72 186 GLY A N 1
ATOM 1520 C CA . GLY A 1 186 ? 21.365 -8.910 -23.573 1.00 46.72 186 GLY A CA 1
ATOM 1521 C C . GLY A 1 186 ? 21.460 -10.166 -24.456 1.00 46.72 186 GLY A C 1
ATOM 1522 O O . GLY A 1 186 ? 22.324 -11.001 -24.218 1.00 46.72 186 GLY A O 1
ATOM 1523 N N . GLY A 1 187 ? 20.545 -10.349 -25.415 1.00 42.75 187 GLY A N 1
ATOM 1524 C CA . GLY A 1 187 ? 20.432 -11.562 -26.241 1.00 42.75 187 GLY A CA 1
ATOM 1525 C C . GLY A 1 187 ? 20.817 -11.396 -27.715 1.00 42.75 187 GLY A C 1
ATOM 1526 O O . GLY A 1 187 ? 20.356 -12.195 -28.529 1.00 42.75 187 GLY A O 1
ATOM 1527 N N . TRP A 1 188 ? 21.577 -10.355 -28.061 1.00 34.78 188 TRP A N 1
ATOM 1528 C CA . TRP A 1 188 ? 22.172 -10.148 -29.387 1.00 34.78 188 TRP A CA 1
ATOM 1529 C C . TRP A 1 188 ? 23.679 -9.969 -29.256 1.00 34.78 188 TRP A C 1
ATOM 1531 O O . TRP A 1 188 ? 24.088 -9.220 -28.342 1.00 34.78 188 TRP A O 1
#

Sequence (188 aa):
MRIAPLPLLLALPLVQCGHGVAERNARALDQIRTLRAELHATNRDAFDRFTNLQDYPEIRRAFGTESLDPGTPLGPHFQESLDQMLDLVLKKLAAEPDDAYFLNKAAKEVRRFGTWWRFQASLIQTRNDRLRDHFEKERDSYSTSGQERFRLGLEVLDEIVNVLREYERRVEACARRIEALDVKRGGW

Nearest PDB structures (foldseek):
  8afz-assembly1_A  TM=3.788E-01  e=2.779E-01  Homo sapiens
  7uw5-assembly1_A  TM=3.494E-01  e=3.379E-01  Escherichia coli K-12
  4tql-assembly1_A  TM=2.490E-01  e=1.705E-01  synthetic construct
  7aal-assembly1_B  TM=4.624E-01  e=2.387E+00  Homo sapiens
  7ux1-assembly1_A  TM=3.403E-01  e=2.902E+00  Escherichia coli K-12

pLDDT: mean 73.1, std 15.13, range [34.78, 94.88]

Foldseek 3Di:
DDDDDDPPPVVPPVVVVVVVVVVVLVVLLVVLVVLLVVLLVLLVVLLVLLVCLVVQVLCCVLVDVPDSDCPHPSHPVLSCVVSVLSVVVSVCCVVPVQPLVSLLVSLVVLLVSLVVLLVVLVVLVVSLVVLVVVCVVCVVVDDPVNNVSSVVSSVSSVVSSVSSNVSSVSSNVSSVSSNVSNVVPPPD

Secondary structure (DSSP, 8-state):
-----GGGTTSHHHHHHHHHHHHHHHHHHHHHHHHHHHHHHHHHHHHHHHHHGGG-HHHHHHH-GGGSSTTSTTSHHHHHHHHHHHHHHHHHHHH-TT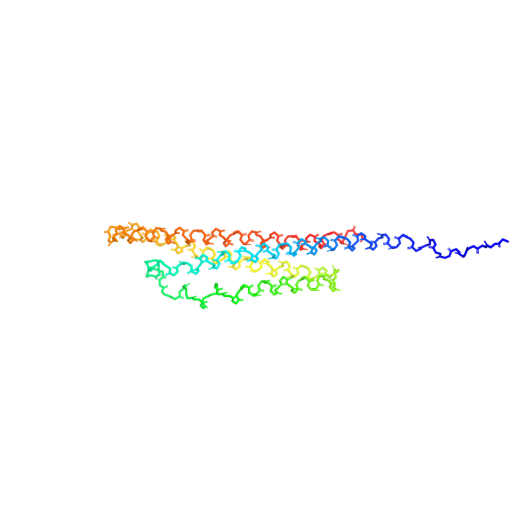-HHHHHHHHHHHHHHHHHHHHHHHHHHHHHHHHHHHHHHHGGGS-HHHHHHHHHHHHHHHHHHHHHHHHHHHHHHHHHHHHHHHHTTS--

Mean predicted aligned error: 11.05 Å